Protein AF-A0A0M3IHF5-F1 (afdb_monomer)

Organism: Ascaris lumbricoides (NCBI:txid6252)

Foldseek 3Di:
DDDDDDPPPPPDPDPPPDAAEDAPVPDDLVCCCVVPVVVVGDHHYDPVQWPPFQCLVPQWDDDPVDIHGPLVVCCVQQQQDFFWKAFPVVRDIDTDGNNVVSVVCVVCVDDAQRKIKTKGQCSCVVSLPACNRTPDDPNRCPPPLNVDPCNSPPPRPVGGDDIDIGIHQRPPVRPPPVDDD

pLDDT: mean 78.57, std 16.8, range [27.7, 95.69]

Secondary structure (DSSP, 8-state):
-----------------PPPEE-TTTS-HHHHIIIIITTT---EE-GGGGTT-HHHHHSEEE-SS-EEE-HHHHHHHHTTSEEEEEETTTTEEEEEEHHHHHHHHHH-TT--TT--EEEESSHHHHH---TTT----HHHHTSTTTTSGGGGSTT-SS-----EEE--TTSTTS----S--

Solvent-accessible surface area (backbone atoms only — not comparable to full-atom values): 11230 Å² total; per-residue (Å²): 132,89,78,88,85,80,84,81,73,79,72,73,82,78,87,75,80,79,59,57,73,38,60,66,86,85,42,60,51,69,57,51,40,58,67,23,59,76,62,72,44,78,64,39,74,42,71,72,74,50,70,84,17,47,40,65,65,59,47,35,42,78,55,100,88,49,79,41,74,27,59,68,60,48,36,73,76,47,15,89,40,78,36,45,39,41,34,71,84,75,72,43,79,47,78,40,43,39,36,60,52,50,54,51,46,72,76,50,74,80,36,50,85,72,26,51,32,33,65,26,45,56,48,36,73,78,70,64,56,44,69,82,37,39,68,77,54,76,68,62,39,68,37,77,66,66,62,40,87,40,62,79,50,95,75,45,90,86,64,72,88,51,71,47,77,47,68,49,67,36,10,91,95,41,67,71,85,81,67,86,128

InterPro domains:
  IPR050910 JMJD6 family arginine demethylases/lysyl-hydroxylases [PTHR12480] (33-172)

Sequence (181 aa):
MHEKNGDDSNMEPTCSESFPRIDAQNTHWIRLFVEYMLKNKPCILSASITNTWPSRQKWAKRTNNSEEINLDLISNKYGNMKVPLMDEACGDYRTVLLSDYIEYLKIHKDVGSDAKYVKDWHFQKESGTSYDEYNLYSFLRFDWINNEKWSNGNNDPFGDYRFVYFGVKGSWPFRDDGADV

Structure (mmCIF, N/CA/C/O backbone):
data_AF-A0A0M3IHF5-F1
#
_entry.id   AF-A0A0M3IHF5-F1
#
loop_
_atom_site.group_PDB
_atom_site.id
_atom_site.type_symbol
_atom_site.label_atom_id
_atom_site.label_alt_id
_atom_site.label_comp_id
_atom_site.label_asym_id
_atom_site.label_entity_id
_atom_site.label_seq_id
_atom_site.pdbx_PDB_ins_code
_atom_site.Cartn_x
_atom_site.Cartn_y
_atom_site.Cartn_z
_atom_site.occupancy
_atom_site.B_iso_or_equiv
_atom_site.auth_seq_id
_atom_site.auth_comp_id
_atom_site.auth_asym_id
_atom_site.auth_atom_id
_atom_site.pdbx_PDB_model_num
ATOM 1 N N . MET A 1 1 ? -0.444 59.954 -20.417 1.00 34.38 1 MET A N 1
ATOM 2 C CA . MET A 1 1 ? -0.614 59.223 -21.694 1.00 34.38 1 MET A CA 1
ATOM 3 C C . MET A 1 1 ? 0.341 58.045 -21.634 1.00 34.38 1 MET A C 1
ATOM 5 O O . MET A 1 1 ? 1.489 58.299 -21.314 1.00 34.38 1 MET A O 1
ATOM 9 N N . HIS A 1 2 ? -0.200 56.825 -21.491 1.00 33.72 2 HIS A N 1
ATOM 10 C CA . HIS A 1 2 ? -0.036 55.710 -22.458 1.00 33.72 2 HIS A CA 1
ATOM 11 C C . HIS A 1 2 ? 1.436 55.257 -22.576 1.00 33.72 2 HIS A C 1
ATOM 13 O O . HIS A 1 2 ? 2.290 56.081 -22.848 1.00 33.72 2 HIS A O 1
ATOM 19 N N . GLU A 1 3 ? 1.834 53.998 -22.395 1.00 36.41 3 GLU A N 1
ATOM 20 C CA . GLU A 1 3 ? 1.140 52.710 -22.483 1.00 36.41 3 GLU A CA 1
ATOM 21 C C . GLU A 1 3 ? 2.112 51.602 -21.993 1.00 36.41 3 GLU A C 1
ATOM 23 O O . GLU A 1 3 ? 3.314 51.771 -22.158 1.00 36.41 3 GLU A O 1
ATOM 28 N N . LYS A 1 4 ? 1.569 50.523 -21.390 1.00 40.56 4 LYS A N 1
ATOM 29 C CA . LYS A 1 4 ? 1.803 49.075 -21.665 1.00 40.56 4 LYS A CA 1
ATOM 30 C C . LYS A 1 4 ? 3.243 48.575 -21.940 1.00 40.56 4 LYS A C 1
ATOM 32 O O . LYS A 1 4 ? 3.967 49.164 -22.718 1.00 40.56 4 LYS A O 1
ATOM 37 N N . ASN A 1 5 ? 3.725 47.415 -21.498 1.00 35.53 5 ASN A N 1
ATOM 38 C CA . ASN A 1 5 ? 3.142 46.129 -21.103 1.00 35.53 5 ASN A CA 1
ATOM 39 C C . ASN A 1 5 ? 4.297 45.267 -20.559 1.00 35.53 5 ASN A C 1
ATOM 41 O O . ASN A 1 5 ? 5.428 45.412 -21.020 1.00 35.53 5 ASN A O 1
ATOM 45 N N . GLY A 1 6 ? 3.990 44.299 -19.701 1.00 33.03 6 GLY A N 1
ATOM 46 C CA . GLY A 1 6 ? 4.911 43.214 -19.371 1.00 33.03 6 GLY A CA 1
ATOM 47 C C . GLY A 1 6 ? 4.421 42.422 -18.173 1.00 33.03 6 GLY A C 1
ATOM 48 O O . GLY A 1 6 ? 5.079 42.423 -17.142 1.00 33.03 6 GLY A O 1
ATOM 49 N N . ASP A 1 7 ? 3.229 41.834 -18.297 1.00 38.34 7 ASP A N 1
ATOM 50 C CA . ASP A 1 7 ? 2.758 40.782 -17.395 1.00 38.34 7 ASP A CA 1
ATOM 51 C C . ASP A 1 7 ? 3.729 39.599 -17.519 1.00 38.34 7 ASP A C 1
ATOM 53 O O . ASP A 1 7 ? 3.663 38.828 -18.479 1.00 38.34 7 ASP A O 1
ATOM 57 N N . ASP A 1 8 ? 4.643 39.465 -16.559 1.00 39.75 8 ASP A N 1
ATOM 58 C CA . ASP A 1 8 ? 5.317 38.199 -16.273 1.00 39.75 8 ASP A CA 1
ATOM 59 C C . ASP A 1 8 ? 4.286 37.278 -15.612 1.00 39.75 8 ASP A C 1
ATOM 61 O O . ASP A 1 8 ? 4.253 37.067 -14.397 1.00 39.75 8 ASP A O 1
ATOM 65 N N . SER A 1 9 ? 3.384 36.737 -16.431 1.00 44.00 9 SER A N 1
ATOM 66 C CA . SER A 1 9 ? 2.625 35.560 -16.051 1.00 44.00 9 SER A CA 1
ATOM 67 C C . SER A 1 9 ? 3.622 34.409 -15.938 1.00 44.00 9 SER A C 1
ATOM 69 O O . SER A 1 9 ? 3.984 33.791 -16.942 1.00 44.00 9 SER A O 1
ATOM 71 N N . ASN A 1 10 ? 4.073 34.140 -14.713 1.00 43.94 10 ASN A N 1
ATOM 72 C CA . ASN A 1 10 ? 4.639 32.857 -14.319 1.00 43.94 10 ASN A CA 1
ATOM 73 C C . ASN A 1 10 ? 3.619 31.771 -14.685 1.00 43.94 10 ASN A C 1
ATOM 75 O O . ASN A 1 10 ? 2.716 31.460 -13.911 1.00 43.94 10 ASN A O 1
ATOM 79 N N . MET A 1 11 ? 3.730 31.232 -15.899 1.00 41.97 11 MET A N 1
ATOM 80 C CA . MET A 1 11 ? 3.108 29.967 -16.243 1.00 41.97 11 MET A CA 1
ATOM 81 C C . MET A 1 11 ? 3.788 28.920 -15.374 1.00 41.97 11 MET A C 1
ATOM 83 O O . MET A 1 11 ? 4.950 28.577 -15.600 1.00 41.97 11 MET A O 1
ATOM 87 N N . GLU A 1 12 ? 3.071 28.438 -14.361 1.00 48.84 12 GLU A N 1
ATOM 88 C CA . GLU A 1 12 ? 3.453 27.199 -13.706 1.00 48.84 12 GLU A CA 1
ATOM 89 C C . GLU A 1 12 ? 3.634 26.123 -14.786 1.00 48.84 12 GLU A C 1
ATOM 91 O O . GLU A 1 12 ? 2.810 26.027 -15.706 1.00 48.84 12 GLU A O 1
ATOM 96 N N . PRO A 1 13 ? 4.725 25.341 -14.736 1.00 42.44 13 PRO A N 1
ATOM 97 C CA . PRO A 1 13 ? 4.935 24.279 -15.698 1.00 42.44 13 PRO A CA 1
ATOM 98 C C . PRO A 1 13 ? 3.773 23.294 -15.579 1.00 42.44 13 PRO A C 1
ATOM 100 O O . PRO A 1 13 ? 3.598 22.627 -14.561 1.00 42.44 13 PRO A O 1
ATOM 103 N N . THR A 1 14 ? 2.965 23.208 -16.633 1.00 45.84 14 THR A N 1
ATOM 104 C CA . THR A 1 14 ? 1.925 22.190 -16.735 1.00 45.84 14 THR A CA 1
ATOM 105 C C . THR A 1 14 ? 2.615 20.836 -16.863 1.00 45.84 14 THR A C 1
ATOM 107 O O . THR A 1 14 ? 3.180 20.484 -17.897 1.00 45.84 14 THR A O 1
ATOM 110 N N . CYS A 1 15 ? 2.626 20.080 -15.767 1.00 49.09 15 CYS A N 1
ATOM 111 C CA . CYS A 1 15 ? 3.102 18.706 -15.742 1.00 49.09 15 CYS A CA 1
ATOM 112 C C . CYS A 1 15 ? 2.088 17.836 -16.497 1.00 49.09 15 CYS A C 1
ATOM 114 O O . CYS A 1 15 ? 1.164 17.286 -15.907 1.00 49.09 15 CYS A O 1
ATOM 116 N N . SER A 1 16 ? 2.202 17.767 -17.824 1.00 57.62 16 SER A N 1
ATOM 117 C CA . SER A 1 16 ? 1.328 16.929 -18.655 1.00 57.62 16 SER A CA 1
ATOM 118 C C . SER A 1 16 ? 2.087 15.798 -19.352 1.00 57.62 16 SER A C 1
ATOM 120 O O . SER A 1 16 ? 1.756 15.420 -20.476 1.00 57.62 16 SER A O 1
ATOM 122 N N . GLU A 1 17 ? 3.103 15.228 -18.708 1.00 62.38 17 GLU A N 1
ATOM 123 C CA . GLU A 1 17 ? 3.623 13.931 -19.141 1.00 62.38 17 GLU A CA 1
ATOM 124 C C . GLU A 1 17 ? 2.848 12.820 -18.431 1.00 62.38 17 GLU A C 1
ATOM 126 O O . GLU A 1 17 ? 3.148 12.427 -17.306 1.00 62.38 17 GLU A O 1
ATOM 131 N N . SER A 1 18 ? 1.812 12.302 -19.095 1.00 81.44 18 SER A N 1
ATOM 132 C CA . SER A 1 18 ? 1.118 11.108 -18.617 1.00 81.44 18 SER A CA 1
ATOM 133 C C . SER A 1 18 ? 2.046 9.898 -18.737 1.00 81.44 18 SER A C 1
ATOM 135 O O . SER A 1 18 ? 2.486 9.551 -19.840 1.00 81.44 18 SER A O 1
ATOM 137 N N . PHE A 1 19 ? 2.323 9.218 -17.628 1.00 89.56 19 PHE A N 1
ATOM 138 C CA . PHE A 1 19 ? 3.110 7.989 -17.659 1.00 89.56 19 PHE A CA 1
ATOM 139 C C . PHE A 1 19 ? 2.376 6.868 -18.412 1.00 89.56 19 PHE A C 1
ATOM 141 O O . PHE A 1 19 ? 1.154 6.736 -18.300 1.00 89.56 19 PHE A O 1
ATOM 148 N N . PRO A 1 20 ? 3.099 6.008 -19.153 1.00 91.56 20 PRO A N 1
ATOM 149 C CA . PRO A 1 20 ? 2.484 4.890 -19.855 1.00 91.56 20 PRO A CA 1
ATOM 150 C C . PRO A 1 20 ? 1.826 3.925 -18.866 1.00 91.56 20 PRO A C 1
ATOM 152 O O . PRO A 1 20 ? 2.456 3.471 -17.906 1.00 91.56 20 PRO A O 1
ATOM 155 N N . ARG A 1 21 ? 0.562 3.582 -19.135 1.00 92.31 21 ARG A N 1
ATOM 156 C CA . ARG A 1 21 ? -0.172 2.562 -18.387 1.00 92.31 21 ARG A CA 1
ATOM 157 C C . ARG A 1 21 ? 0.063 1.185 -19.006 1.00 92.31 21 ARG A C 1
A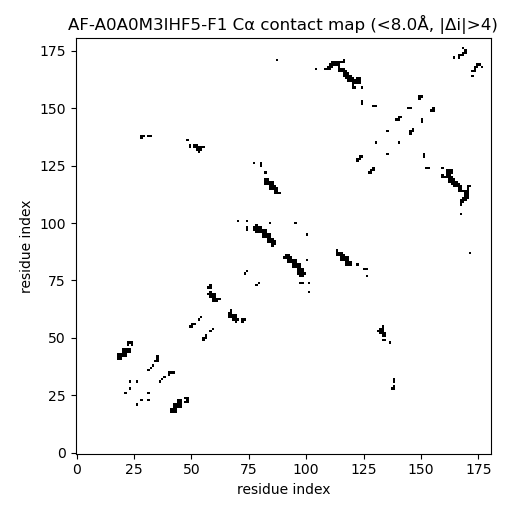TOM 159 O O . ARG A 1 21 ? -0.113 0.992 -20.206 1.00 92.31 21 ARG A O 1
ATOM 166 N N . ILE A 1 22 ? 0.473 0.229 -18.184 1.00 91.62 22 ILE A N 1
ATOM 167 C CA . ILE A 1 22 ? 0.914 -1.099 -18.605 1.00 91.62 22 ILE A CA 1
ATOM 168 C C . ILE A 1 22 ? -0.054 -2.146 -18.078 1.00 91.62 22 ILE A C 1
ATOM 170 O O . ILE A 1 22 ? -0.387 -2.164 -16.891 1.00 91.62 22 ILE A O 1
ATOM 174 N N . ASP A 1 23 ? -0.448 -3.077 -18.937 1.00 90.44 23 ASP A N 1
ATOM 175 C CA . ASP A 1 23 ? -1.056 -4.325 -18.499 1.00 90.44 23 ASP A CA 1
ATOM 176 C C . ASP A 1 23 ? 0.023 -5.391 -18.271 1.00 90.44 23 ASP A C 1
ATOM 178 O O . ASP A 1 23 ? 0.493 -6.059 -19.197 1.00 90.44 23 ASP A O 1
ATOM 182 N N . ALA A 1 24 ? 0.451 -5.524 -17.018 1.00 87.19 24 ALA A N 1
ATOM 183 C CA . ALA A 1 24 ? 1.483 -6.478 -16.633 1.00 87.19 24 ALA A CA 1
ATOM 184 C C . ALA A 1 24 ? 1.026 -7.943 -16.722 1.00 87.19 24 ALA A C 1
ATOM 186 O O . ALA A 1 24 ? 1.876 -8.828 -16.792 1.00 87.19 24 ALA A O 1
ATOM 187 N N . GLN A 1 25 ? -0.285 -8.213 -16.741 1.00 86.00 25 GLN A N 1
ATOM 188 C CA . GLN A 1 25 ? -0.791 -9.582 -16.871 1.00 86.00 25 GLN A CA 1
ATOM 189 C C . GLN A 1 25 ? -0.539 -10.138 -18.271 1.00 86.00 25 GLN A C 1
ATOM 191 O O . GLN A 1 25 ? -0.143 -11.289 -18.427 1.00 86.00 25 GLN A O 1
ATOM 196 N N . ASN A 1 26 ? -0.702 -9.280 -19.278 1.00 88.38 26 ASN A N 1
ATOM 197 C CA . ASN A 1 26 ? -0.560 -9.634 -20.688 1.00 88.38 26 ASN A CA 1
ATOM 198 C C . ASN A 1 26 ? 0.810 -9.267 -21.280 1.00 88.38 26 ASN A C 1
ATOM 200 O O . ASN A 1 26 ? 1.077 -9.537 -22.451 1.00 88.38 26 ASN A O 1
ATOM 204 N N . THR A 1 27 ? 1.705 -8.675 -20.484 1.00 89.62 27 THR A N 1
ATOM 205 C CA . THR A 1 27 ? 3.059 -8.316 -20.919 1.00 89.62 27 THR A CA 1
ATOM 206 C C . THR A 1 27 ? 4.091 -9.236 -20.284 1.00 89.62 27 THR A C 1
ATOM 208 O O . THR A 1 27 ? 4.177 -9.358 -19.065 1.00 89.62 27 THR A O 1
ATOM 211 N N . HIS A 1 28 ? 4.934 -9.855 -21.111 1.00 91.12 28 HIS A N 1
ATOM 212 C CA . HIS A 1 28 ? 6.011 -10.709 -20.619 1.00 91.12 28 HIS A CA 1
ATOM 213 C C . HIS A 1 28 ? 7.000 -9.922 -19.738 1.00 91.12 28 HIS A C 1
ATOM 215 O O . HIS A 1 28 ? 7.441 -8.832 -20.107 1.00 91.12 28 HIS A O 1
ATOM 221 N N . TRP A 1 29 ? 7.407 -10.501 -18.605 1.00 88.81 29 TRP A N 1
ATOM 222 C CA . TRP A 1 29 ? 8.212 -9.821 -17.581 1.00 88.81 29 TRP A CA 1
ATOM 223 C C . TRP A 1 29 ? 9.549 -9.268 -18.105 1.00 88.81 29 TRP A C 1
ATOM 225 O O . TRP A 1 29 ? 9.935 -8.166 -17.732 1.00 88.81 29 TRP A O 1
ATOM 235 N N . ILE A 1 30 ? 10.221 -9.977 -19.024 1.00 91.25 30 ILE A N 1
ATOM 236 C CA . ILE A 1 30 ? 11.476 -9.507 -19.650 1.00 91.25 30 ILE A CA 1
ATOM 237 C C . ILE A 1 30 ? 11.257 -8.182 -20.384 1.00 91.25 30 ILE A C 1
ATOM 239 O O . ILE A 1 30 ? 12.099 -7.292 -20.318 1.00 91.25 30 ILE A O 1
ATOM 243 N N . ARG A 1 31 ? 10.112 -8.021 -21.059 1.00 91.94 31 ARG A N 1
ATOM 244 C CA . ARG A 1 31 ? 9.796 -6.777 -21.764 1.00 91.94 31 ARG A CA 1
ATOM 245 C C . ARG A 1 31 ? 9.601 -5.633 -20.776 1.00 91.94 31 ARG A C 1
ATOM 247 O O . ARG A 1 31 ? 10.096 -4.545 -21.027 1.00 91.94 31 ARG A O 1
ATOM 254 N N . LEU A 1 32 ? 8.939 -5.889 -19.646 1.00 91.56 32 LEU A N 1
ATOM 255 C CA . LEU A 1 32 ? 8.784 -4.900 -18.574 1.00 91.56 32 LEU A CA 1
ATOM 256 C C . LEU A 1 32 ? 10.139 -4.487 -17.992 1.00 91.56 32 LEU A C 1
ATOM 258 O O . LEU A 1 32 ? 10.413 -3.301 -17.827 1.00 91.56 32 LEU A O 1
ATOM 262 N N . PHE A 1 33 ? 11.011 -5.461 -17.747 1.00 89.75 33 PHE A N 1
ATOM 263 C CA . PHE A 1 33 ? 12.353 -5.223 -17.235 1.00 89.75 33 PHE A CA 1
ATOM 264 C C . PHE A 1 33 ? 13.203 -4.382 -18.194 1.00 89.75 33 PHE A C 1
ATOM 266 O O . PHE A 1 33 ? 13.755 -3.361 -17.791 1.00 89.75 33 PHE A O 1
ATOM 273 N N . VAL A 1 34 ? 13.264 -4.757 -19.473 1.00 92.50 34 VAL A N 1
ATOM 274 C CA . VAL A 1 34 ? 14.088 -4.059 -20.470 1.00 92.50 34 VAL A CA 1
ATOM 275 C C . VAL A 1 34 ? 13.536 -2.674 -20.806 1.00 92.50 34 VAL A C 1
ATOM 277 O O . VAL A 1 34 ? 14.305 -1.724 -20.921 1.00 92.50 34 VAL A O 1
ATOM 280 N N . GLU A 1 35 ? 12.221 -2.536 -20.973 1.00 92.12 35 GLU A N 1
ATOM 281 C CA . GLU A 1 35 ? 11.620 -1.276 -21.425 1.00 92.12 35 GLU A CA 1
ATOM 282 C C . GLU A 1 35 ? 11.452 -0.240 -20.316 1.00 92.12 35 GLU A C 1
ATOM 284 O O . GLU A 1 35 ? 11.473 0.956 -20.609 1.00 92.12 35 GLU A O 1
ATOM 289 N N . TYR A 1 36 ? 11.298 -0.677 -19.065 1.00 92.19 36 TYR A N 1
ATOM 290 C CA . TYR A 1 36 ? 11.011 0.226 -17.952 1.00 92.19 36 TYR A CA 1
ATOM 291 C C . TYR A 1 36 ? 12.107 0.222 -16.897 1.00 92.19 36 TYR A C 1
ATOM 293 O O . TYR A 1 36 ? 12.655 1.279 -16.601 1.00 92.19 36 TYR A O 1
ATOM 301 N N . MET A 1 37 ? 12.493 -0.942 -16.373 1.00 89.94 37 MET A N 1
ATOM 302 C CA . MET A 1 37 ? 13.446 -0.991 -15.257 1.00 89.94 37 MET A CA 1
ATOM 303 C C . MET A 1 37 ? 14.873 -0.628 -15.678 1.00 89.94 37 MET A C 1
ATOM 305 O O . MET A 1 37 ? 15.473 0.258 -15.078 1.00 89.94 37 MET A O 1
ATOM 309 N N . LEU A 1 38 ? 15.404 -1.237 -16.746 1.00 91.50 38 LEU A N 1
ATOM 310 C CA . LEU A 1 38 ? 16.757 -0.932 -17.237 1.00 91.50 38 LEU A CA 1
ATOM 311 C C . LEU A 1 38 ? 16.898 0.506 -17.743 1.00 91.50 38 LEU A C 1
ATOM 313 O O . LEU A 1 38 ? 17.976 1.088 -17.663 1.00 91.50 38 LEU A O 1
ATOM 317 N N . LYS A 1 39 ? 15.811 1.071 -18.275 1.00 94.50 39 LYS A N 1
ATOM 318 C CA . LYS A 1 39 ? 15.773 2.447 -18.790 1.00 94.50 39 LYS A CA 1
ATOM 319 C C . LYS A 1 39 ? 15.412 3.473 -17.713 1.00 94.50 39 LYS A C 1
ATOM 321 O O . LYS A 1 39 ? 15.333 4.653 -18.033 1.00 94.50 39 LYS A O 1
ATOM 326 N N . ASN A 1 40 ? 15.164 3.032 -16.476 1.00 93.06 40 ASN A N 1
ATOM 327 C CA . ASN A 1 40 ? 14.663 3.854 -15.374 1.00 93.06 40 ASN A CA 1
ATOM 328 C C . ASN A 1 40 ? 13.448 4.718 -15.776 1.00 93.06 40 ASN A C 1
ATOM 330 O O . ASN A 1 40 ? 13.374 5.909 -15.476 1.00 93.06 40 ASN A O 1
ATOM 334 N N . LYS A 1 41 ? 12.515 4.121 -16.531 1.00 92.94 41 LYS A N 1
ATOM 335 C CA . LYS A 1 41 ? 11.343 4.806 -17.076 1.00 92.94 41 LYS A CA 1
ATOM 336 C C . LYS A 1 41 ? 10.129 4.591 -16.161 1.00 92.94 41 LYS A C 1
ATOM 338 O O . LYS A 1 41 ? 9.706 3.442 -15.999 1.00 92.94 41 LYS A O 1
ATOM 343 N N . PRO A 1 42 ? 9.519 5.662 -15.622 1.00 92.94 42 PRO A N 1
ATOM 344 C CA . PRO A 1 42 ? 8.305 5.553 -14.821 1.00 92.94 42 PRO A CA 1
ATOM 345 C C . PRO A 1 42 ? 7.123 5.035 -15.651 1.00 92.94 42 PRO A C 1
ATOM 347 O O . PRO A 1 42 ? 7.000 5.295 -16.852 1.00 92.94 42 PRO A O 1
ATOM 350 N N . CYS A 1 43 ? 6.248 4.274 -15.000 1.00 92.12 43 CYS A N 1
ATOM 351 C CA . CYS A 1 43 ? 5.045 3.711 -15.600 1.00 92.12 43 CYS A CA 1
ATOM 352 C C . CYS A 1 43 ? 3.954 3.483 -14.552 1.00 92.12 43 CYS A C 1
ATOM 354 O O . CYS A 1 43 ? 4.233 3.390 -13.358 1.00 92.12 43 CYS A O 1
ATOM 356 N N . ILE A 1 44 ? 2.711 3.361 -15.016 1.00 92.62 44 ILE A N 1
ATOM 357 C CA . ILE A 1 44 ? 1.556 3.031 -14.180 1.00 92.62 44 ILE A CA 1
ATOM 358 C C . ILE A 1 44 ? 1.160 1.587 -14.472 1.00 92.62 44 ILE A C 1
ATOM 360 O O . ILE A 1 44 ? 0.827 1.239 -15.603 1.00 92.62 44 ILE A O 1
ATOM 364 N N . LEU A 1 45 ? 1.163 0.727 -13.459 1.00 91.69 45 LEU A N 1
ATOM 365 C CA . LEU A 1 45 ? 0.637 -0.628 -13.606 1.00 91.69 45 LEU A CA 1
ATOM 366 C C . LEU A 1 45 ? -0.889 -0.595 -13.528 1.00 91.69 45 LEU A C 1
ATOM 368 O O . LEU A 1 45 ? -1.475 0.055 -12.664 1.00 91.69 45 LEU A O 1
ATOM 372 N N . SER A 1 46 ? -1.544 -1.304 -14.440 1.00 91.44 46 SER A N 1
ATOM 373 C CA . SER A 1 46 ? -3.000 -1.414 -14.441 1.00 91.44 46 SER A CA 1
ATOM 374 C C . SER A 1 46 ? -3.497 -2.107 -13.173 1.00 91.44 46 SER A C 1
ATOM 376 O O . SER A 1 46 ? -2.879 -3.055 -12.688 1.00 91.44 46 SER A O 1
ATOM 378 N N . ALA A 1 47 ? -4.670 -1.690 -12.686 1.00 88.56 47 ALA A N 1
ATOM 379 C CA . ALA A 1 47 ? -5.300 -2.244 -11.483 1.00 88.56 47 ALA A CA 1
ATOM 380 C C . ALA A 1 47 ? -5.563 -3.761 -11.560 1.00 88.56 47 ALA A C 1
ATOM 382 O O . ALA A 1 47 ? -5.754 -4.408 -10.534 1.00 88.56 47 ALA A O 1
ATOM 383 N N . SER A 1 48 ? -5.524 -4.348 -12.763 1.00 88.19 48 SER A N 1
ATOM 384 C CA . SER A 1 48 ? -5.611 -5.794 -12.963 1.00 88.19 48 SER A CA 1
ATOM 385 C C . SER A 1 48 ? -4.604 -6.556 -12.096 1.00 88.19 48 SER A C 1
ATOM 387 O O . SER A 1 48 ? -4.959 -7.572 -11.498 1.00 88.19 48 SER A O 1
ATOM 389 N N . ILE A 1 49 ? -3.377 -6.047 -11.945 1.00 88.75 49 ILE A N 1
ATOM 390 C CA . ILE A 1 49 ? -2.285 -6.727 -11.231 1.00 88.75 49 ILE A CA 1
ATOM 391 C C . ILE A 1 49 ? -2.583 -6.992 -9.745 1.00 88.75 49 ILE A C 1
ATOM 393 O O . ILE A 1 49 ? -2.035 -7.932 -9.175 1.00 88.75 49 ILE A O 1
ATOM 397 N N . THR A 1 50 ? -3.479 -6.214 -9.132 1.00 90.56 50 THR A N 1
ATOM 398 C CA . THR A 1 50 ? -3.853 -6.342 -7.715 1.00 90.56 50 THR A CA 1
ATOM 399 C C . THR A 1 50 ? -5.214 -7.014 -7.508 1.00 90.56 50 THR A C 1
ATOM 401 O O . THR A 1 50 ? -5.645 -7.184 -6.370 1.00 90.56 50 THR A O 1
ATOM 404 N N . ASN A 1 51 ? -5.903 -7.452 -8.574 1.00 88.19 51 ASN A N 1
ATOM 405 C CA . ASN A 1 51 ? -7.253 -8.038 -8.495 1.00 88.19 51 ASN A CA 1
ATOM 406 C C . ASN A 1 51 ? -7.360 -9.244 -7.548 1.00 88.19 51 ASN A C 1
ATOM 408 O O . ASN A 1 51 ? -8.410 -9.476 -6.945 1.00 88.19 51 ASN A O 1
ATOM 412 N N . THR A 1 52 ? -6.283 -10.014 -7.429 1.00 87.94 52 THR A N 1
ATOM 413 C CA . THR A 1 52 ? -6.219 -11.234 -6.617 1.00 87.94 52 THR A CA 1
ATOM 414 C C . THR A 1 52 ? -5.713 -10.989 -5.198 1.00 87.94 52 THR A C 1
ATOM 416 O O . THR A 1 52 ? -5.586 -11.942 -4.434 1.00 87.94 52 THR A O 1
ATOM 419 N N . TRP A 1 53 ? -5.396 -9.745 -4.826 1.00 91.69 53 TRP A N 1
ATOM 420 C CA . TRP A 1 53 ? -4.861 -9.430 -3.505 1.00 91.69 53 TRP A CA 1
ATOM 421 C C . TRP A 1 53 ? -5.961 -9.504 -2.443 1.00 91.69 53 TRP A C 1
ATOM 423 O O . TRP A 1 53 ? -6.971 -8.803 -2.571 1.00 91.69 53 TRP A O 1
ATOM 433 N N . PRO A 1 54 ? -5.776 -10.289 -1.365 1.00 90.44 54 PRO A N 1
ATOM 434 C CA . PRO A 1 54 ? -6.754 -10.341 -0.283 1.00 90.44 54 PRO A CA 1
ATOM 435 C C . PRO A 1 54 ? -6.982 -8.985 0.390 1.00 90.44 54 PRO A C 1
ATOM 437 O O . PRO A 1 54 ? -8.124 -8.666 0.711 1.00 90.44 54 PRO A O 1
ATOM 440 N N . SER A 1 55 ? -5.947 -8.149 0.509 1.00 89.19 55 SER A N 1
ATOM 441 C CA . SER A 1 55 ? -6.065 -6.761 0.977 1.00 89.19 55 SER A CA 1
ATOM 442 C C . SER A 1 55 ? -7.042 -5.958 0.121 1.00 89.19 55 SER A C 1
ATOM 444 O O . SER A 1 55 ? -7.967 -5.362 0.661 1.00 89.19 55 SER A O 1
ATOM 446 N N . ARG A 1 56 ? -6.939 -6.023 -1.211 1.00 88.25 56 ARG A N 1
ATOM 447 C CA . ARG A 1 56 ? -7.871 -5.329 -2.116 1.00 88.25 56 ARG A CA 1
ATOM 448 C C . ARG A 1 56 ? -9.318 -5.800 -1.957 1.00 88.25 56 ARG A C 1
ATOM 450 O O . ARG A 1 56 ? -10.236 -5.013 -2.124 1.00 88.25 56 ARG A O 1
ATOM 457 N N . GLN A 1 57 ? -9.529 -7.069 -1.622 1.00 87.69 57 GLN A N 1
ATOM 458 C CA . GLN A 1 57 ? -10.872 -7.634 -1.459 1.00 87.69 57 GLN A CA 1
ATOM 459 C C . GLN A 1 57 ? -11.464 -7.407 -0.061 1.00 87.69 57 GLN A C 1
ATOM 461 O O . GLN A 1 57 ? -12.681 -7.347 0.082 1.00 87.69 57 GLN A O 1
ATOM 466 N N . LYS A 1 58 ? -10.623 -7.333 0.978 1.00 89.75 58 LYS A N 1
ATOM 467 C CA . LYS A 1 58 ? -11.053 -7.287 2.387 1.00 89.75 58 LYS A CA 1
ATOM 468 C C . LYS A 1 58 ? -10.970 -5.890 2.991 1.00 89.75 58 LYS A C 1
ATOM 470 O O . LYS A 1 58 ? -11.827 -5.521 3.796 1.00 89.75 58 LYS A O 1
ATOM 475 N N . TRP A 1 59 ? -9.921 -5.140 2.656 1.00 90.81 59 TRP A N 1
ATOM 476 C CA . TRP A 1 59 ? -9.661 -3.810 3.210 1.00 90.81 59 TRP A CA 1
ATOM 477 C C . TRP A 1 59 ? -10.508 -2.735 2.530 1.00 90.81 59 TRP A C 1
ATOM 479 O O . TRP A 1 59 ? -10.604 -1.639 3.066 1.00 90.81 59 TRP A O 1
ATOM 489 N N . ALA A 1 60 ? -11.164 -3.048 1.410 1.00 88.06 60 ALA A N 1
ATOM 490 C CA . ALA A 1 60 ? -12.174 -2.212 0.776 1.00 88.06 60 ALA A CA 1
ATOM 491 C C . ALA A 1 60 ? -13.565 -2.862 0.894 1.00 88.06 60 ALA A C 1
ATOM 493 O O . ALA A 1 60 ? -13.731 -4.065 0.693 1.00 88.06 60 ALA A O 1
ATOM 494 N N . LYS A 1 61 ? -14.579 -2.066 1.236 1.00 84.06 61 LYS A N 1
ATOM 495 C CA . LYS A 1 61 ? -16.003 -2.395 1.146 1.00 84.06 61 LYS A CA 1
ATOM 496 C C . LYS A 1 61 ? -16.513 -1.847 -0.183 1.00 84.06 61 LYS A C 1
ATOM 498 O O . LYS A 1 61 ? -16.542 -0.636 -0.390 1.00 84.06 61 LYS A O 1
ATOM 503 N N . ARG A 1 62 ? -16.955 -2.737 -1.068 1.00 79.50 62 ARG A N 1
ATOM 504 C CA . ARG A 1 62 ? -17.622 -2.341 -2.309 1.00 79.50 62 ARG A CA 1
ATOM 505 C C . ARG A 1 62 ? -19.121 -2.216 -2.056 1.00 79.50 62 ARG A C 1
ATOM 507 O O . ARG A 1 62 ? -19.776 -3.212 -1.755 1.00 79.50 62 ARG A O 1
ATOM 514 N N . THR A 1 63 ? -19.653 -1.005 -2.159 1.00 72.88 63 THR A N 1
ATOM 515 C CA . THR A 1 63 ? -21.098 -0.753 -2.206 1.00 72.88 63 THR A CA 1
ATOM 516 C C . THR A 1 63 ? -21.534 -0.569 -3.661 1.00 72.88 63 THR A C 1
ATOM 518 O O . THR A 1 63 ? -20.701 -0.504 -4.565 1.00 72.88 63 THR A O 1
ATOM 521 N N . ASN A 1 64 ? -22.843 -0.502 -3.917 1.00 66.25 64 ASN A N 1
ATOM 522 C CA . ASN A 1 64 ? -23.364 -0.352 -5.281 1.00 66.25 64 ASN A CA 1
ATOM 523 C C . ASN A 1 64 ? -22.873 0.934 -5.978 1.00 66.25 64 ASN A C 1
ATOM 525 O O . ASN A 1 64 ? -22.823 0.956 -7.204 1.00 66.25 64 ASN A O 1
ATOM 529 N N . ASN A 1 65 ? -22.485 1.966 -5.211 1.00 71.06 65 ASN A N 1
ATOM 530 C CA . ASN A 1 65 ? -22.154 3.297 -5.730 1.00 71.06 65 ASN A CA 1
ATOM 531 C C . ASN A 1 65 ? -20.774 3.828 -5.283 1.00 71.06 65 ASN A C 1
ATOM 533 O O . ASN A 1 65 ? -20.376 4.894 -5.742 1.00 71.06 65 ASN A O 1
ATOM 537 N N . SER A 1 66 ? -20.053 3.138 -4.391 1.00 75.88 66 SER A N 1
ATOM 538 C CA . SER A 1 66 ? -18.743 3.580 -3.886 1.00 75.88 66 SER A CA 1
ATOM 539 C C . SER A 1 66 ? -17.851 2.406 -3.474 1.00 75.88 66 SER A C 1
ATOM 541 O O . SER A 1 66 ? -18.327 1.323 -3.123 1.00 75.88 66 SER A O 1
ATOM 543 N N . GLU A 1 67 ? -16.538 2.626 -3.501 1.00 80.81 67 GLU A N 1
ATOM 544 C CA . GLU A 1 67 ? -15.547 1.765 -2.858 1.00 80.81 67 GLU A CA 1
ATOM 545 C C . GLU A 1 67 ? -14.972 2.534 -1.664 1.00 80.81 67 GLU A C 1
ATOM 547 O O . GLU A 1 67 ? -14.383 3.598 -1.828 1.00 80.81 67 GLU A O 1
ATOM 552 N N . GLU A 1 68 ? -15.198 2.027 -0.453 1.00 83.69 68 GLU A N 1
ATOM 553 C CA . GLU A 1 68 ? -14.784 2.682 0.791 1.00 83.69 68 GLU A CA 1
ATOM 554 C C . GLU A 1 68 ? -13.865 1.774 1.597 1.00 83.69 68 GLU A C 1
ATOM 556 O O . GLU A 1 68 ? -13.987 0.553 1.563 1.00 83.69 68 GLU A O 1
ATOM 561 N N . ILE A 1 69 ? -12.958 2.347 2.382 1.00 87.12 69 ILE A N 1
ATOM 562 C CA . ILE A 1 69 ? -12.069 1.555 3.232 1.00 87.12 69 ILE A CA 1
ATOM 563 C C . ILE A 1 69 ? -12.881 0.836 4.324 1.00 87.12 69 ILE A C 1
ATOM 565 O O . ILE A 1 69 ? -13.727 1.416 5.008 1.00 87.12 69 ILE A O 1
ATOM 569 N N . ASN A 1 70 ? -12.589 -0.445 4.544 1.00 91.44 70 ASN A N 1
ATOM 570 C CA . ASN A 1 70 ? -13.165 -1.268 5.597 1.00 91.44 70 ASN A CA 1
ATOM 571 C C . ASN A 1 70 ? -12.533 -0.959 6.964 1.00 91.44 70 ASN A C 1
ATOM 573 O O . ASN A 1 70 ? -11.803 -1.771 7.534 1.00 91.44 70 ASN A O 1
ATOM 577 N N . LEU A 1 71 ? -12.831 0.229 7.493 1.00 90.88 71 LEU A N 1
ATOM 578 C CA . LEU A 1 71 ? -12.275 0.724 8.755 1.00 90.88 71 LEU A CA 1
ATOM 579 C C . LEU A 1 71 ? -12.528 -0.218 9.941 1.00 90.88 71 LEU A C 1
ATOM 581 O O . LEU A 1 71 ? -11.674 -0.339 10.814 1.00 90.88 71 LEU A O 1
ATOM 585 N N . ASP A 1 72 ? -13.668 -0.911 9.972 1.00 91.62 72 ASP A N 1
ATOM 586 C CA . ASP A 1 72 ? -14.000 -1.825 11.072 1.00 91.62 72 ASP A CA 1
ATOM 587 C C . ASP A 1 72 ? -13.115 -3.076 11.052 1.00 91.62 72 ASP A C 1
ATOM 589 O O . ASP A 1 72 ? -12.615 -3.492 12.093 1.00 91.62 72 ASP A O 1
ATOM 593 N N . LEU A 1 73 ? -12.857 -3.653 9.871 1.00 92.19 73 LEU A N 1
ATOM 594 C CA . LEU A 1 73 ? -11.943 -4.790 9.734 1.00 92.19 73 LEU A CA 1
ATOM 595 C C . LEU A 1 73 ? -10.517 -4.406 10.124 1.00 92.19 73 LEU A C 1
ATOM 597 O O . LEU A 1 73 ? -9.861 -5.155 10.847 1.00 92.19 73 LEU A O 1
ATOM 601 N N . ILE A 1 74 ? -10.047 -3.247 9.657 1.00 91.81 74 ILE A N 1
ATOM 602 C CA . ILE A 1 74 ? -8.689 -2.774 9.942 1.00 91.81 74 ILE A CA 1
ATOM 603 C C . ILE A 1 74 ? -8.540 -2.490 11.438 1.00 91.81 74 ILE A C 1
ATOM 605 O O . ILE A 1 74 ? -7.573 -2.949 12.038 1.00 91.81 74 ILE A O 1
ATOM 609 N N . SER A 1 75 ? -9.517 -1.828 12.063 1.00 93.25 75 SER A N 1
ATOM 610 C CA . SER A 1 75 ? -9.496 -1.570 13.507 1.00 93.25 75 SER A CA 1
ATOM 611 C C . SER A 1 75 ? -9.510 -2.870 14.314 1.00 93.25 75 SER A C 1
ATOM 613 O O . SER A 1 75 ? -8.681 -3.060 15.198 1.00 93.25 75 SER A O 1
ATOM 615 N N . ASN A 1 76 ? -10.367 -3.829 13.950 1.00 93.56 76 ASN A N 1
ATOM 616 C CA . ASN A 1 76 ? -10.451 -5.111 14.653 1.00 93.56 76 ASN A CA 1
ATOM 617 C C . ASN A 1 76 ? -9.164 -5.942 14.543 1.00 93.56 76 ASN A C 1
ATOM 619 O O . ASN A 1 76 ? -8.797 -6.627 15.495 1.00 93.56 76 ASN A O 1
ATOM 623 N N . LYS A 1 77 ? -8.493 -5.922 13.385 1.00 92.00 77 LYS A N 1
ATOM 624 C CA . LYS A 1 77 ? -7.310 -6.758 13.133 1.00 92.00 77 LYS A CA 1
ATOM 625 C C . LYS A 1 77 ? -6.003 -6.091 13.567 1.00 92.00 77 LYS A C 1
ATOM 627 O O . LYS A 1 77 ? -5.110 -6.773 14.059 1.00 92.00 77 LYS A O 1
ATOM 632 N N . TYR A 1 78 ? -5.894 -4.781 13.374 1.00 92.94 78 TYR A N 1
ATOM 633 C CA . TYR A 1 78 ? -4.643 -4.030 13.478 1.00 92.94 78 TYR A CA 1
ATOM 634 C C . TYR A 1 78 ? -4.720 -2.850 14.461 1.00 92.94 78 TYR A C 1
ATOM 636 O O . TYR A 1 78 ? -3.723 -2.170 14.671 1.00 92.94 78 TYR A O 1
ATOM 644 N N . GLY A 1 79 ? -5.870 -2.593 15.093 1.00 92.31 79 GLY A N 1
ATOM 645 C CA . GLY A 1 79 ? -6.102 -1.398 15.918 1.00 92.31 79 GLY A CA 1
ATOM 646 C C . GLY A 1 79 ? -5.135 -1.224 17.091 1.00 92.31 79 GLY A C 1
ATOM 647 O O . GLY A 1 79 ? -4.785 -0.097 17.424 1.00 92.31 79 GLY A O 1
ATOM 648 N N . ASN A 1 80 ? -4.637 -2.327 17.660 1.00 94.06 80 ASN A N 1
ATOM 649 C CA . ASN A 1 80 ? -3.684 -2.310 18.777 1.00 94.06 80 ASN A CA 1
ATOM 650 C C . ASN A 1 80 ? -2.246 -1.943 18.365 1.00 94.06 80 ASN A C 1
ATOM 652 O O . ASN A 1 80 ? -1.375 -1.826 19.228 1.00 94.06 80 ASN A O 1
ATOM 656 N N . MET A 1 81 ? -1.971 -1.811 17.066 1.00 94.12 81 MET A N 1
ATOM 657 C CA . MET A 1 81 ? -0.645 -1.448 16.575 1.00 94.12 81 MET A CA 1
ATOM 658 C C . MET A 1 81 ? -0.344 0.017 16.857 1.00 94.12 81 MET A C 1
ATOM 660 O O . MET A 1 81 ? -1.208 0.885 16.720 1.00 94.12 81 MET A O 1
ATOM 664 N N . LYS A 1 82 ? 0.910 0.284 17.220 1.00 94.62 82 LYS A N 1
ATOM 665 C CA . LYS A 1 82 ? 1.429 1.635 17.412 1.00 94.62 82 LYS A CA 1
ATOM 666 C C . LYS A 1 82 ? 1.991 2.134 16.092 1.00 94.62 82 LYS A C 1
ATOM 668 O O . LYS A 1 82 ? 3.061 1.705 15.686 1.00 94.62 82 LYS A O 1
ATOM 673 N N . VAL A 1 83 ? 1.278 3.050 15.453 1.00 93.62 83 VAL A N 1
ATOM 674 C CA . VAL A 1 83 ? 1.605 3.530 14.112 1.00 93.62 83 VAL A CA 1
ATOM 675 C C . VAL A 1 83 ? 2.131 4.970 14.139 1.00 93.62 83 VAL A C 1
ATOM 677 O O . VAL A 1 83 ? 1.704 5.776 14.976 1.00 93.62 83 VAL A O 1
ATOM 680 N N . PRO A 1 84 ? 3.056 5.320 13.233 1.00 93.12 84 PRO A N 1
ATOM 681 C CA . PRO A 1 84 ? 3.504 6.690 13.025 1.00 93.12 84 PRO A CA 1
ATOM 682 C C . PRO A 1 84 ? 2.413 7.539 12.369 1.00 93.12 84 PRO A C 1
ATOM 684 O O . PRO A 1 84 ? 1.987 7.255 11.251 1.00 93.12 84 PRO A O 1
ATOM 687 N N . LEU A 1 85 ? 1.998 8.609 13.040 1.00 92.06 85 LEU A N 1
ATOM 688 C CA . LEU A 1 85 ? 1.070 9.609 12.529 1.00 92.06 85 LEU A CA 1
ATOM 689 C C . LEU A 1 85 ? 1.836 10.885 12.180 1.00 92.06 85 LEU A C 1
ATOM 691 O O . LEU A 1 85 ? 2.465 11.499 13.045 1.00 92.06 85 LEU A O 1
ATOM 695 N N . MET A 1 86 ? 1.743 11.270 10.914 1.00 89.38 86 MET A N 1
ATOM 696 C CA . MET A 1 86 ? 2.348 12.468 10.350 1.00 89.38 86 MET A CA 1
ATOM 697 C C . MET A 1 86 ? 1.321 13.601 10.340 1.00 89.38 86 MET A C 1
ATOM 699 O O . MET A 1 86 ? 0.220 13.435 9.803 1.00 89.38 86 MET A O 1
ATOM 703 N N . ASP A 1 87 ? 1.682 14.744 10.923 1.00 84.94 87 ASP A N 1
ATOM 704 C CA . ASP A 1 87 ? 0.940 15.999 10.800 1.00 84.94 87 ASP A CA 1
ATOM 705 C C . ASP A 1 87 ? 1.761 16.999 9.981 1.00 84.94 87 ASP A C 1
ATOM 707 O O . ASP A 1 87 ? 2.738 17.576 10.459 1.00 84.94 87 ASP A O 1
ATOM 711 N N . GLU A 1 88 ? 1.374 17.192 8.723 1.00 70.62 88 GLU A N 1
ATOM 712 C CA . GLU A 1 88 ? 2.088 18.076 7.798 1.00 70.62 88 GLU A CA 1
ATOM 713 C C . GLU A 1 88 ? 1.999 19.546 8.179 1.00 70.62 88 GLU A C 1
ATOM 715 O O . GLU A 1 88 ? 2.967 20.276 7.978 1.00 70.62 88 GLU A O 1
ATOM 720 N N . ALA A 1 89 ? 0.865 19.981 8.734 1.00 71.12 89 ALA A N 1
ATOM 721 C CA . ALA A 1 89 ? 0.648 21.385 9.062 1.00 71.12 89 ALA A CA 1
ATOM 722 C C . ALA A 1 89 ? 1.652 21.869 10.116 1.00 71.12 89 ALA A C 1
ATOM 724 O O . ALA A 1 89 ? 2.049 23.034 10.124 1.00 71.12 89 ALA A O 1
ATOM 725 N N . CYS A 1 90 ? 2.087 20.963 10.994 1.00 69.88 90 CYS A N 1
ATOM 726 C CA . CYS A 1 90 ? 3.038 21.254 12.062 1.00 69.88 90 CYS A CA 1
ATOM 727 C C . CYS A 1 90 ? 4.418 20.611 11.856 1.00 69.88 90 CYS A C 1
ATOM 729 O O . CYS A 1 90 ? 5.321 20.875 12.647 1.00 69.88 90 CYS A O 1
ATOM 731 N N . GLY A 1 91 ? 4.592 19.774 10.825 1.00 71.06 91 GLY A N 1
ATOM 732 C CA . GLY A 1 91 ? 5.795 18.956 10.644 1.00 71.06 91 GLY A CA 1
ATOM 733 C C . GLY A 1 91 ? 6.046 17.993 11.809 1.00 71.06 91 GLY A C 1
ATOM 734 O O . GLY A 1 91 ? 7.196 17.647 12.076 1.00 71.06 91 GLY A O 1
ATOM 735 N N . ASP A 1 92 ? 4.988 17.610 12.529 1.00 79.75 92 ASP A N 1
ATOM 736 C CA . ASP A 1 92 ? 5.081 16.834 13.763 1.00 79.75 92 ASP A CA 1
ATOM 737 C C . ASP A 1 92 ? 4.907 15.336 13.490 1.00 79.75 92 ASP A C 1
ATOM 739 O O . ASP A 1 92 ? 4.122 14.910 12.635 1.00 79.75 92 ASP A O 1
ATOM 743 N N . TYR A 1 93 ? 5.650 14.533 14.247 1.00 83.75 93 TYR A N 1
ATOM 744 C CA . TYR A 1 93 ? 5.635 13.079 14.190 1.00 83.75 93 TYR A CA 1
ATOM 745 C C . TYR A 1 93 ? 5.283 12.537 15.566 1.00 83.75 93 TYR A C 1
ATOM 747 O O . TYR A 1 93 ? 5.999 12.755 16.545 1.00 83.75 93 TYR A O 1
ATOM 755 N N . ARG A 1 94 ? 4.206 11.755 15.634 1.00 90.31 94 ARG A N 1
ATOM 756 C CA . ARG A 1 94 ? 3.787 11.110 16.879 1.00 90.31 94 ARG A CA 1
ATOM 757 C C . ARG A 1 94 ? 3.357 9.677 16.651 1.00 90.31 94 ARG A C 1
ATOM 759 O O . ARG A 1 94 ? 2.811 9.332 15.610 1.00 90.31 94 ARG A O 1
ATOM 766 N N . THR A 1 95 ? 3.556 8.844 17.659 1.00 93.62 95 THR A N 1
ATOM 767 C CA . THR A 1 95 ? 3.071 7.465 17.654 1.00 93.62 95 THR A CA 1
ATOM 768 C C . THR A 1 95 ? 1.695 7.403 18.306 1.00 93.62 95 THR A C 1
ATOM 770 O O . THR A 1 95 ? 1.525 7.867 19.434 1.00 93.62 95 THR A O 1
ATOM 773 N N . VAL A 1 96 ? 0.720 6.817 17.614 1.00 94.44 96 VAL A N 1
ATOM 774 C CA . VAL A 1 96 ? -0.662 6.633 18.094 1.00 94.44 96 VAL A CA 1
ATOM 775 C C . VAL A 1 96 ? -1.095 5.182 17.919 1.00 94.44 96 VAL A C 1
ATOM 777 O O . VAL A 1 96 ? -0.452 4.437 17.181 1.00 94.44 96 VAL A O 1
ATOM 780 N N . LEU A 1 97 ? -2.183 4.764 18.566 1.00 95.69 97 LEU A N 1
ATOM 781 C CA . LEU A 1 97 ? -2.815 3.500 18.194 1.00 95.69 97 LEU A CA 1
ATOM 782 C C . LEU A 1 97 ? -3.521 3.656 16.849 1.00 95.69 97 LEU A C 1
ATOM 784 O O . LEU A 1 97 ? -4.140 4.687 16.568 1.00 95.69 97 LEU A O 1
ATOM 788 N N . LEU A 1 98 ? -3.464 2.618 16.017 1.00 94.44 98 LEU A N 1
ATOM 789 C CA . LEU A 1 98 ? -4.174 2.626 14.743 1.00 94.44 98 LEU A CA 1
ATOM 790 C C . LEU A 1 98 ? -5.689 2.766 14.946 1.00 94.44 98 LEU A C 1
ATOM 792 O O . LEU A 1 98 ? -6.348 3.416 14.137 1.00 94.44 98 LEU A O 1
ATOM 796 N N . SER A 1 99 ? -6.240 2.214 16.031 1.00 95.06 99 SER A N 1
ATOM 797 C CA . SER A 1 99 ? -7.643 2.416 16.413 1.00 95.06 99 SER A CA 1
ATOM 798 C C . SER A 1 99 ? -7.991 3.894 16.578 1.00 95.06 99 SER A C 1
ATOM 800 O O . SER A 1 99 ? -8.987 4.345 16.016 1.00 95.06 99 SER A O 1
ATOM 802 N N . ASP A 1 100 ? -7.142 4.659 17.266 1.00 94.44 100 ASP A N 1
ATOM 803 C CA . ASP A 1 100 ? -7.367 6.083 17.537 1.00 94.44 100 ASP A CA 1
ATOM 804 C C . ASP A 1 100 ? -7.332 6.885 16.232 1.00 94.44 100 ASP A C 1
ATOM 806 O O . ASP A 1 100 ? -8.133 7.795 16.008 1.00 94.44 100 ASP A O 1
ATOM 810 N N . TYR A 1 101 ? -6.425 6.516 15.322 1.00 92.31 101 TYR A N 1
ATOM 811 C CA . TYR A 1 101 ? -6.379 7.124 13.998 1.00 92.31 101 TYR A CA 1
ATOM 812 C C . TYR A 1 101 ? -7.609 6.767 13.151 1.00 92.31 101 TYR A C 1
ATOM 814 O O . TYR A 1 101 ? -8.159 7.625 12.463 1.00 92.31 101 TYR A O 1
ATOM 822 N N . ILE A 1 102 ? -8.101 5.530 13.227 1.00 92.19 102 ILE A N 1
ATOM 823 C CA . ILE A 1 102 ? -9.335 5.123 12.544 1.00 92.19 102 ILE A CA 1
ATOM 824 C C . ILE A 1 102 ? -10.547 5.890 13.083 1.00 92.19 102 ILE A C 1
ATOM 826 O O . ILE A 1 102 ? -11.409 6.294 12.301 1.00 92.19 102 ILE A O 1
ATOM 830 N N . GLU A 1 103 ? -10.628 6.122 14.392 1.00 91.38 103 GLU A N 1
ATOM 831 C CA . GLU A 1 103 ? -11.669 6.969 14.982 1.00 91.38 103 GLU A CA 1
ATOM 832 C C . GLU A 1 103 ? -11.577 8.409 14.472 1.00 91.38 103 GLU A C 1
ATOM 834 O O . GLU A 1 103 ? -12.588 8.977 14.052 1.00 91.38 103 GLU A O 1
ATOM 839 N N . TYR A 1 104 ? -10.365 8.967 14.403 1.00 88.00 104 TYR A N 1
ATOM 840 C CA . TYR A 1 104 ? -10.127 10.270 13.788 1.00 88.00 104 TYR A CA 1
ATOM 841 C C . TYR A 1 104 ? -10.656 10.329 12.344 1.00 88.00 104 TYR A C 1
ATOM 843 O O . TYR A 1 104 ? -11.387 11.265 12.015 1.00 88.00 104 TYR A O 1
ATOM 851 N N . LEU A 1 105 ? -10.375 9.315 11.517 1.00 86.75 105 LEU A N 1
ATOM 852 C CA . LEU A 1 105 ? -10.848 9.226 10.128 1.00 86.75 105 LEU A CA 1
ATOM 853 C C . LEU A 1 105 ? -12.373 9.121 10.012 1.00 86.75 105 LEU A C 1
ATOM 855 O O . LEU A 1 105 ? -12.968 9.694 9.101 1.00 86.75 105 LEU A O 1
ATOM 859 N N . LYS A 1 106 ? -13.029 8.404 10.933 1.00 85.62 106 LYS A N 1
ATOM 860 C CA . LYS A 1 106 ? -14.498 8.294 10.962 1.00 85.62 106 LYS A CA 1
ATOM 861 C C . LYS A 1 106 ? -15.166 9.649 11.207 1.00 85.62 106 LYS A C 1
ATOM 863 O O . LYS A 1 106 ? -16.246 9.883 10.666 1.00 85.62 106 LYS A O 1
ATOM 868 N N . ILE A 1 107 ? -14.531 10.508 12.007 1.00 84.25 107 ILE A N 1
ATOM 869 C CA . ILE A 1 107 ? -15.016 11.853 12.347 1.00 84.25 107 ILE A CA 1
ATOM 870 C C . ILE A 1 107 ? -14.672 12.857 11.238 1.00 84.25 107 ILE A C 1
ATOM 872 O O . ILE A 1 107 ? -15.495 13.703 10.898 1.00 84.25 107 ILE A O 1
ATOM 876 N N . HIS A 1 108 ? -13.480 12.751 10.653 1.00 76.25 108 HIS A N 1
ATOM 877 C CA . HIS A 1 108 ? -12.920 13.743 9.738 1.00 76.25 108 HIS A CA 1
ATOM 878 C C . HIS A 1 108 ? -12.819 13.183 8.310 1.00 76.25 108 HIS A C 1
ATOM 880 O O . HIS A 1 108 ? -11.732 13.015 7.770 1.00 76.25 108 HIS A O 1
ATOM 886 N N . LYS A 1 109 ? -13.960 12.855 7.693 1.00 67.75 109 LYS A N 1
ATOM 887 C CA . LYS A 1 109 ? -13.991 12.229 6.356 1.00 67.75 109 LYS A CA 1
ATOM 888 C C . LYS A 1 109 ? -13.514 13.143 5.216 1.00 67.75 109 LYS A C 1
ATOM 890 O O . LYS A 1 109 ? -13.028 12.627 4.217 1.00 67.75 109 LYS A O 1
ATOM 895 N N . ASP A 1 110 ? -13.596 14.462 5.403 1.00 64.00 110 ASP A N 1
ATOM 896 C CA . ASP A 1 110 ? -13.282 15.489 4.396 1.00 64.00 110 ASP A CA 1
ATOM 897 C C . ASP A 1 110 ? -12.238 16.487 4.920 1.00 64.00 110 ASP A C 1
ATOM 899 O O . ASP A 1 110 ? -12.475 17.695 5.007 1.00 64.00 110 ASP A O 1
ATOM 903 N N . VAL A 1 111 ? -11.077 15.990 5.345 1.00 60.97 111 VAL A N 1
ATOM 904 C CA . VAL A 1 111 ? -9.981 16.876 5.768 1.00 60.97 111 VAL A CA 1
ATOM 905 C C . VAL A 1 111 ? -9.258 17.322 4.514 1.00 60.97 111 VAL A C 1
ATOM 907 O O . VAL A 1 111 ? -8.698 16.492 3.812 1.00 60.97 111 VAL A O 1
ATOM 910 N N . GLY A 1 112 ? -9.316 18.617 4.209 1.00 60.44 112 GLY A N 1
ATOM 911 C CA . GLY A 1 112 ? -8.548 19.215 3.119 1.00 60.44 112 GLY A CA 1
ATOM 912 C C . GLY A 1 112 ? -7.037 19.183 3.392 1.00 60.44 112 GLY A C 1
ATOM 913 O O . GLY A 1 112 ? -6.472 18.185 3.822 1.00 60.44 112 GLY A O 1
ATOM 914 N N . SER A 1 113 ? -6.354 20.304 3.180 1.00 58.03 113 SER A N 1
ATOM 915 C CA . SER A 1 113 ? -4.888 20.411 3.266 1.00 58.03 113 SER A CA 1
ATOM 916 C C . SER A 1 113 ? -4.252 20.148 4.644 1.00 58.03 113 SER A C 1
ATOM 918 O O . SER A 1 113 ? -3.029 20.167 4.733 1.00 58.03 113 SER A O 1
ATOM 920 N N . ASP A 1 114 ? -5.033 19.899 5.698 1.00 66.94 114 ASP A N 1
ATOM 921 C CA . ASP A 1 114 ? -4.540 19.610 7.061 1.00 66.94 114 ASP A CA 1
ATOM 922 C C . ASP A 1 114 ? -4.698 18.121 7.431 1.00 66.94 114 ASP A C 1
ATOM 924 O O . ASP A 1 114 ? -4.732 17.728 8.603 1.00 66.94 114 ASP A O 1
ATOM 928 N N . ALA A 1 115 ? -4.862 17.273 6.415 1.00 75.62 115 ALA A N 1
ATOM 929 C CA . ALA A 1 115 ? -5.061 15.846 6.570 1.00 75.62 115 ALA A CA 1
ATOM 930 C C . ALA A 1 115 ? -3.815 15.151 7.139 1.00 75.62 115 ALA A C 1
ATOM 932 O O . ALA A 1 115 ? -2.748 15.127 6.528 1.00 75.62 115 ALA A O 1
ATOM 933 N N . LYS A 1 116 ? -3.979 14.511 8.300 1.00 87.00 116 LYS A N 1
ATOM 934 C CA . LYS A 1 116 ? -2.959 13.639 8.893 1.00 87.00 116 LYS A CA 1
ATOM 935 C C . LYS A 1 116 ? -2.943 12.288 8.184 1.00 87.00 116 LYS A C 1
ATOM 937 O O . LYS A 1 116 ? -4.014 11.767 7.856 1.00 87.00 116 LYS A O 1
ATOM 942 N N . TYR A 1 117 ? -1.771 11.678 8.036 1.00 89.81 117 TYR A N 1
ATOM 943 C CA . TYR A 1 117 ? -1.621 10.346 7.439 1.00 89.81 117 TYR A CA 1
ATOM 944 C C . TYR A 1 117 ? -0.684 9.445 8.241 1.00 89.81 117 TYR A C 1
ATOM 946 O O . TYR A 1 117 ? 0.176 9.902 8.992 1.00 89.81 117 TYR A O 1
ATOM 954 N N . VAL A 1 118 ? -0.847 8.141 8.060 1.00 91.12 118 VAL A N 1
ATOM 955 C CA . VAL A 1 118 ? 0.047 7.104 8.564 1.00 91.12 118 VAL A CA 1
ATOM 956 C C . VAL A 1 118 ? 0.924 6.606 7.424 1.00 91.12 118 VAL A C 1
ATOM 958 O O . VAL A 1 118 ? 0.435 6.292 6.338 1.00 91.12 118 VAL A O 1
ATOM 961 N N . LYS A 1 119 ? 2.226 6.505 7.691 1.00 90.44 119 LYS A N 1
ATOM 962 C CA . LYS A 1 119 ? 3.211 5.831 6.839 1.00 90.44 119 LYS A CA 1
ATOM 963 C C . LYS A 1 119 ? 4.055 4.929 7.722 1.00 90.44 119 LYS A C 1
ATOM 965 O O . LYS A 1 119 ? 4.990 5.400 8.363 1.00 90.44 119 LYS A O 1
ATOM 970 N N . ASP A 1 120 ? 3.729 3.647 7.740 1.00 89.94 120 ASP A N 1
ATOM 971 C CA . ASP A 1 120 ? 4.334 2.686 8.652 1.00 89.94 120 ASP A CA 1
ATOM 972 C C . ASP A 1 120 ? 5.183 1.657 7.898 1.00 89.94 120 ASP A C 1
ATOM 974 O O . ASP A 1 120 ? 4.675 0.871 7.096 1.00 89.94 120 ASP A O 1
ATOM 978 N N . TRP A 1 121 ? 6.491 1.688 8.152 1.00 84.44 121 TRP A N 1
ATOM 979 C CA . TRP A 1 121 ? 7.465 0.723 7.642 1.00 84.44 121 TRP A CA 1
ATOM 980 C C . TRP A 1 121 ? 7.495 -0.597 8.423 1.00 84.44 121 TRP A C 1
ATOM 982 O O . TRP A 1 121 ? 7.767 -1.636 7.838 1.00 84.44 121 TRP A O 1
ATOM 992 N N . HIS A 1 122 ? 7.150 -0.597 9.710 1.00 85.94 122 HIS A N 1
ATOM 993 C CA . HIS A 1 122 ? 7.180 -1.774 10.577 1.00 85.94 122 HIS A CA 1
ATOM 994 C C . HIS A 1 122 ? 5.882 -2.577 10.473 1.00 85.94 122 HIS A C 1
ATOM 996 O O . HIS A 1 122 ? 5.831 -3.727 10.913 1.00 85.94 122 HIS A O 1
ATOM 1002 N N . PHE A 1 123 ? 4.839 -1.998 9.864 1.00 87.69 123 PHE A N 1
ATOM 1003 C CA . PHE A 1 123 ? 3.496 -2.566 9.809 1.00 87.69 123 PHE A CA 1
ATOM 1004 C C . PHE A 1 123 ? 3.494 -4.029 9.387 1.00 87.69 123 PHE A C 1
ATOM 1006 O O . PHE A 1 123 ? 2.854 -4.868 10.014 1.00 87.69 123 PHE A O 1
ATOM 1013 N N . GLN A 1 124 ? 4.219 -4.351 8.320 1.00 85.38 124 GLN A N 1
ATOM 1014 C CA . GLN A 1 124 ? 4.315 -5.700 7.783 1.00 85.38 124 GLN A CA 1
ATOM 1015 C C . GLN A 1 124 ? 4.830 -6.686 8.842 1.00 85.38 124 GLN A C 1
ATOM 1017 O O . GLN A 1 124 ? 4.194 -7.709 9.100 1.00 85.38 124 GLN A O 1
ATOM 1022 N N . LYS A 1 125 ? 5.952 -6.350 9.478 1.00 82.81 125 LYS A N 1
ATOM 1023 C CA . LYS A 1 125 ? 6.626 -7.177 10.476 1.00 82.81 125 LYS A CA 1
ATOM 1024 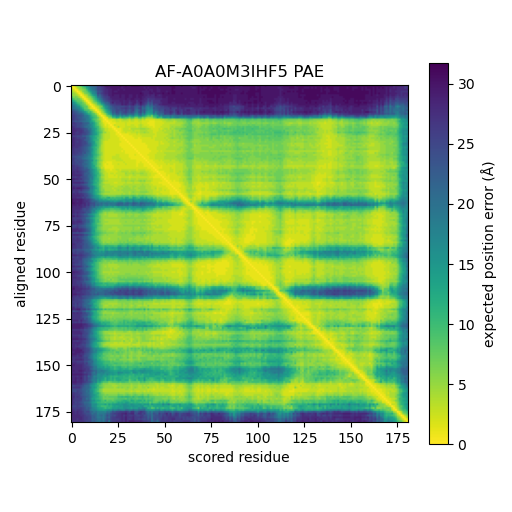C C . LYS A 1 125 ? 5.807 -7.312 11.759 1.00 82.81 125 LYS A C 1
ATOM 1026 O O . LYS A 1 125 ? 5.616 -8.420 12.248 1.00 82.81 125 LYS A O 1
ATOM 1031 N N . GLU A 1 126 ? 5.286 -6.205 12.282 1.00 84.81 126 GLU A N 1
ATOM 1032 C CA . GLU A 1 126 ? 4.550 -6.180 13.552 1.00 84.81 126 GLU A CA 1
ATOM 1033 C C . GLU A 1 126 ? 3.160 -6.808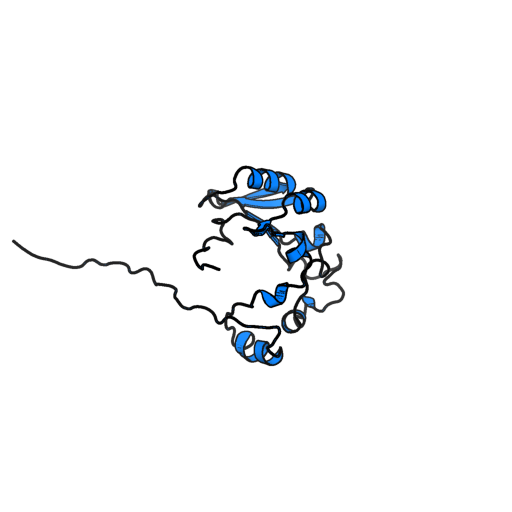 13.455 1.00 84.81 126 GLU A C 1
ATOM 1035 O O . GLU A 1 126 ? 2.713 -7.485 14.379 1.00 84.81 126 GLU A O 1
ATOM 1040 N N . SER A 1 127 ? 2.475 -6.623 12.326 1.00 83.12 127 SER A N 1
ATOM 1041 C CA . SER A 1 127 ? 1.145 -7.201 12.115 1.00 83.12 127 SER A CA 1
ATOM 1042 C C . SER A 1 127 ? 1.174 -8.664 11.671 1.00 83.12 127 SER A C 1
ATOM 1044 O O . SER A 1 127 ? 0.122 -9.301 11.591 1.00 83.12 127 SER A O 1
ATOM 1046 N N . GLY A 1 128 ? 2.349 -9.176 11.290 1.00 78.50 128 GLY A N 1
ATOM 1047 C CA . GLY A 1 128 ? 2.481 -10.451 10.584 1.00 78.50 128 GLY A CA 1
ATOM 1048 C C . GLY A 1 128 ? 1.832 -10.450 9.195 1.00 78.50 128 GLY A C 1
ATOM 1049 O O . GLY A 1 128 ? 1.691 -11.508 8.584 1.00 78.50 128 GLY A O 1
ATOM 1050 N N . THR A 1 129 ? 1.417 -9.286 8.680 1.00 77.62 129 THR A N 1
ATOM 1051 C CA . THR A 1 129 ? 0.929 -9.155 7.307 1.00 77.62 129 THR A CA 1
ATOM 1052 C C . THR A 1 129 ? 2.067 -9.530 6.368 1.00 77.62 129 THR A C 1
ATOM 1054 O O . THR A 1 129 ? 3.150 -8.970 6.455 1.00 77.62 129 THR A O 1
ATOM 1057 N N . SER A 1 130 ? 1.850 -10.494 5.484 1.00 74.31 130 SER A N 1
ATOM 1058 C CA . SER A 1 130 ? 2.870 -11.033 4.580 1.00 74.31 130 SER A CA 1
ATOM 1059 C C . SER A 1 130 ? 2.339 -11.018 3.141 1.00 74.31 130 SER A C 1
ATOM 1061 O O . SER A 1 130 ? 1.352 -10.334 2.843 1.00 74.31 130 SER A O 1
ATOM 1063 N N . TYR A 1 131 ? 2.934 -11.817 2.250 1.00 74.50 131 TYR A N 1
ATOM 1064 C CA . TYR A 1 131 ? 2.334 -12.091 0.944 1.00 74.50 131 TYR A CA 1
ATOM 1065 C C . TYR A 1 131 ? 0.946 -12.768 1.002 1.00 74.50 131 TYR A C 1
ATOM 1067 O O . TYR A 1 131 ? 0.279 -12.911 -0.022 1.00 74.50 131 TYR A O 1
ATOM 1075 N N . ASP A 1 132 ? 0.462 -13.132 2.192 1.00 78.56 132 ASP A N 1
ATOM 1076 C CA . ASP A 1 132 ? -0.919 -13.572 2.398 1.00 78.56 132 ASP A CA 1
ATOM 1077 C C . ASP A 1 132 ? -1.949 -12.449 2.181 1.00 78.56 132 ASP A C 1
ATOM 1079 O O . ASP A 1 132 ? -3.106 -12.737 1.885 1.00 78.56 132 ASP A O 1
ATOM 1083 N N . GLU A 1 133 ? -1.567 -11.170 2.302 1.00 85.50 133 GLU A N 1
ATOM 1084 C CA . GLU A 1 133 ? -2.482 -10.040 2.059 1.00 85.50 133 GLU A CA 1
ATOM 1085 C C . GLU A 1 133 ? -2.264 -9.365 0.693 1.00 85.50 133 GLU A C 1
ATOM 1087 O O . GLU A 1 133 ? -3.160 -8.683 0.193 1.00 85.50 133 GLU A O 1
ATOM 1092 N N . TYR A 1 134 ? -1.122 -9.570 0.035 1.00 87.12 134 TYR A N 1
ATOM 1093 C CA . TYR A 1 134 ? -0.842 -9.063 -1.314 1.00 87.12 134 TYR A CA 1
ATOM 1094 C C . TYR A 1 134 ? 0.197 -9.938 -2.017 1.00 87.12 134 TYR A C 1
ATOM 1096 O O . TYR A 1 134 ? 1.070 -10.515 -1.387 1.00 87.12 134 TYR A O 1
ATOM 1104 N N . ASN A 1 135 ? 0.159 -10.009 -3.345 1.00 85.12 135 ASN A N 1
ATOM 1105 C CA . ASN A 1 135 ? 1.086 -10.842 -4.108 1.00 85.12 135 ASN A CA 1
ATOM 1106 C C . ASN A 1 135 ? 1.935 -10.008 -5.062 1.00 85.12 135 ASN A C 1
ATOM 1108 O O . ASN A 1 135 ? 1.407 -9.286 -5.904 1.00 85.12 135 ASN A O 1
ATOM 1112 N N . LEU A 1 136 ? 3.256 -10.176 -5.004 1.00 85.25 136 LEU A N 1
ATOM 1113 C CA . LEU A 1 136 ? 4.145 -9.580 -5.999 1.00 85.25 136 LEU A CA 1
ATOM 1114 C C . LEU A 1 136 ? 4.041 -10.319 -7.331 1.00 85.25 136 LEU A C 1
ATOM 1116 O O . LEU A 1 136 ? 4.022 -11.552 -7.367 1.00 85.25 136 LEU A O 1
ATOM 1120 N N . TYR A 1 137 ? 4.023 -9.566 -8.426 1.00 84.88 137 TYR A N 1
ATOM 1121 C CA . TYR A 1 137 ? 4.117 -10.130 -9.768 1.00 84.88 137 TYR A CA 1
ATOM 1122 C C . TYR A 1 137 ? 5.563 -10.537 -10.087 1.00 84.88 137 TYR A C 1
ATOM 1124 O O . TYR A 1 137 ? 6.504 -10.066 -9.448 1.00 84.88 137 TYR A O 1
ATOM 1132 N N . SER A 1 138 ? 5.754 -11.418 -11.070 1.00 80.19 138 SER A N 1
ATOM 1133 C CA . SER A 1 138 ? 7.034 -12.098 -11.341 1.00 80.19 138 SER A CA 1
ATOM 1134 C C . SER A 1 138 ? 8.241 -11.163 -11.469 1.00 80.19 138 SER A C 1
ATOM 1136 O O . SER A 1 138 ? 9.304 -11.472 -10.943 1.00 80.19 138 SER A O 1
ATOM 1138 N N . PHE A 1 139 ? 8.078 -10.000 -12.101 1.00 80.88 139 PHE A N 1
ATOM 1139 C CA . PHE A 1 139 ? 9.169 -9.037 -12.273 1.00 80.88 139 PHE A CA 1
ATOM 1140 C C . PHE A 1 139 ? 9.532 -8.270 -10.990 1.00 80.88 139 PHE A C 1
ATOM 1142 O O . PHE A 1 139 ? 10.664 -7.822 -10.871 1.00 80.88 139 PHE A O 1
ATOM 1149 N N . LEU A 1 140 ? 8.606 -8.141 -10.031 1.00 83.81 140 LEU A N 1
ATOM 1150 C CA . LEU A 1 140 ? 8.871 -7.554 -8.708 1.00 83.81 140 LEU A CA 1
ATOM 1151 C C . LEU A 1 140 ? 9.450 -8.591 -7.741 1.00 83.81 140 LEU A C 1
ATOM 1153 O O . LEU A 1 140 ? 10.234 -8.251 -6.867 1.00 83.81 140 LEU A 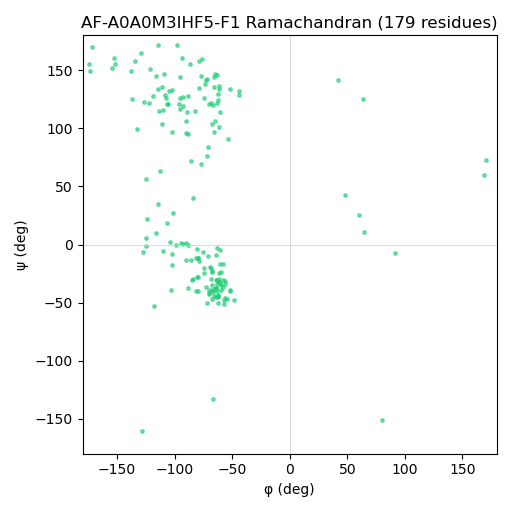O 1
ATOM 1157 N N . ARG A 1 141 ? 9.102 -9.872 -7.922 1.00 79.75 141 ARG A N 1
ATOM 1158 C CA . ARG A 1 141 ? 9.700 -10.982 -7.162 1.00 79.75 141 ARG A CA 1
ATOM 1159 C C . ARG A 1 141 ? 11.161 -11.230 -7.507 1.00 79.75 141 ARG A C 1
ATOM 1161 O O . ARG A 1 141 ? 11.838 -11.883 -6.733 1.00 79.75 141 ARG A O 1
ATOM 1168 N N . PHE A 1 142 ? 11.629 -10.764 -8.663 1.00 75.56 142 PHE A N 1
ATOM 1169 C CA . PHE A 1 142 ? 13.030 -10.914 -9.055 1.00 75.56 142 PHE A CA 1
ATOM 1170 C C . PHE A 1 142 ? 13.978 -10.028 -8.230 1.00 75.56 142 PHE A C 1
ATOM 1172 O O . PHE A 1 142 ? 15.193 -10.186 -8.306 1.00 75.56 142 PHE A O 1
ATOM 1179 N N . ASP A 1 143 ? 13.437 -9.109 -7.432 1.00 77.12 143 ASP A N 1
ATOM 1180 C CA . ASP A 1 143 ? 14.228 -8.358 -6.474 1.00 77.12 143 ASP A CA 1
ATOM 1181 C C . ASP A 1 143 ? 14.875 -9.291 -5.436 1.00 77.12 143 ASP A C 1
ATOM 1183 O O . ASP A 1 143 ? 14.235 -10.185 -4.875 1.00 77.12 143 ASP A O 1
ATOM 1187 N N . TRP A 1 144 ? 16.165 -9.065 -5.195 1.00 75.88 144 TRP A N 1
ATOM 1188 C CA . TRP A 1 144 ? 17.010 -9.890 -4.337 1.00 75.88 144 TRP A CA 1
ATOM 1189 C C . TRP A 1 144 ? 16.508 -9.924 -2.893 1.00 75.88 144 TRP A C 1
ATOM 1191 O O . TRP A 1 144 ? 16.657 -10.945 -2.240 1.00 75.88 144 TRP A O 1
ATOM 1201 N N . ILE A 1 145 ? 15.850 -8.864 -2.412 1.00 82.50 145 ILE A N 1
ATOM 1202 C CA . ILE A 1 145 ? 15.250 -8.838 -1.069 1.00 82.50 145 ILE A CA 1
ATOM 1203 C C . ILE A 1 145 ? 13.908 -9.574 -1.055 1.00 82.50 145 ILE A C 1
ATOM 1205 O O . ILE A 1 145 ? 13.614 -10.298 -0.112 1.00 82.50 145 ILE A O 1
ATOM 1209 N N . ASN A 1 146 ? 13.076 -9.430 -2.088 1.00 81.38 146 ASN A N 1
ATOM 1210 C CA . ASN A 1 146 ? 11.728 -10.010 -2.112 1.00 81.38 146 ASN A CA 1
ATOM 1211 C C . ASN A 1 146 ? 11.701 -11.535 -2.334 1.00 81.38 146 ASN A C 1
ATOM 1213 O O . ASN A 1 146 ? 10.683 -12.168 -2.028 1.00 81.38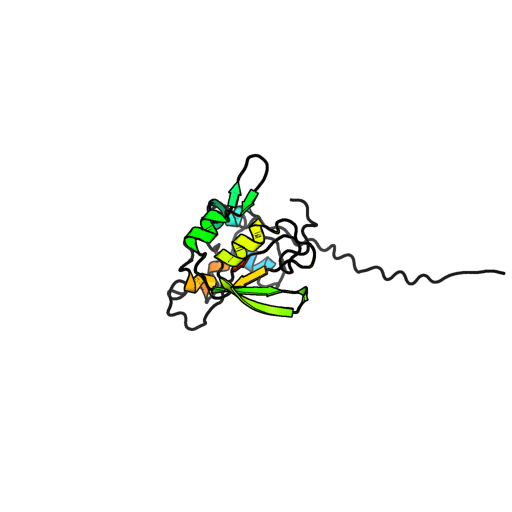 146 ASN A O 1
ATOM 1217 N N . ASN A 1 147 ? 12.781 -12.112 -2.872 1.00 80.94 147 ASN A N 1
ATOM 1218 C CA . ASN A 1 147 ? 12.887 -13.533 -3.226 1.00 80.94 147 ASN A CA 1
ATOM 1219 C C . ASN A 1 147 ? 13.525 -14.416 -2.138 1.00 80.94 147 ASN A C 1
ATOM 1221 O O . ASN A 1 147 ? 13.721 -15.617 -2.339 1.00 80.94 147 ASN A O 1
ATOM 1225 N N . GLU A 1 148 ? 13.890 -13.839 -1.001 1.00 82.44 148 GLU A N 1
ATOM 1226 C CA . GLU A 1 148 ? 14.606 -14.552 0.046 1.00 82.44 148 GLU A CA 1
ATOM 1227 C C . GLU A 1 148 ? 13.666 -15.282 1.013 1.00 82.44 148 GLU A C 1
ATOM 1229 O O . GLU A 1 148 ? 12.492 -14.957 1.199 1.00 82.44 148 GLU A O 1
ATOM 1234 N N . LYS A 1 149 ? 14.181 -16.329 1.665 1.00 77.31 149 LYS A N 1
ATOM 1235 C CA . LYS A 1 149 ? 13.367 -17.123 2.606 1.00 77.31 149 LYS A CA 1
ATOM 1236 C C . LYS A 1 149 ? 13.011 -16.340 3.868 1.00 77.31 149 LYS A C 1
ATOM 1238 O O . LYS A 1 149 ? 11.979 -16.601 4.483 1.00 77.31 149 LYS A O 1
ATOM 1243 N N . TRP A 1 150 ? 13.873 -15.407 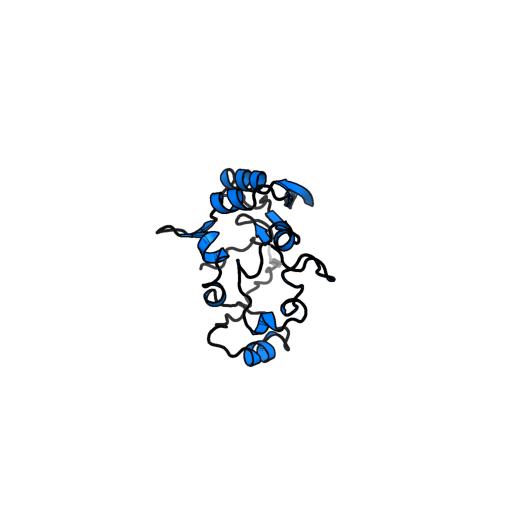4.262 1.00 78.69 150 TRP A N 1
ATOM 1244 C CA . TRP A 1 150 ? 13.680 -14.560 5.436 1.00 78.69 150 TRP A CA 1
ATOM 1245 C C . TRP A 1 150 ? 12.733 -13.387 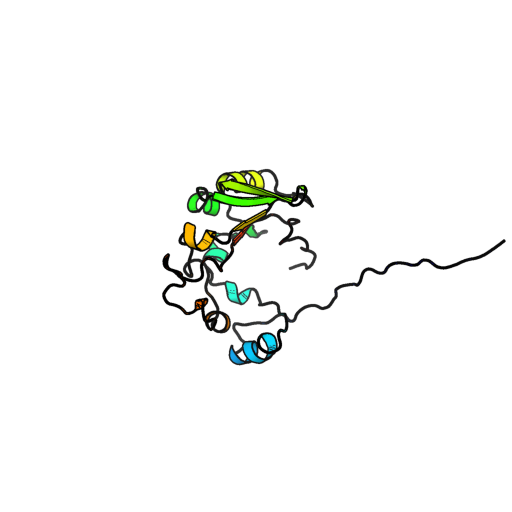5.170 1.00 78.69 150 TRP A C 1
ATOM 1247 O O . TRP A 1 150 ? 12.240 -12.803 6.128 1.00 78.69 150 TRP A O 1
ATOM 1257 N N . SER A 1 151 ? 12.387 -13.103 3.911 1.00 75.81 151 SER A N 1
ATOM 1258 C CA . SER A 1 151 ? 11.569 -11.954 3.510 1.00 75.81 151 SER A CA 1
ATOM 1259 C C . SER A 1 151 ? 10.168 -11.945 4.107 1.00 75.81 151 SER A C 1
ATOM 1261 O O . SER A 1 151 ? 9.525 -10.913 4.079 1.00 75.81 151 SER A O 1
ATOM 1263 N N . ASN A 1 152 ? 9.659 -13.061 4.635 1.00 73.00 152 ASN A N 1
ATOM 1264 C CA . ASN A 1 152 ? 8.364 -13.122 5.332 1.00 73.00 152 ASN A CA 1
ATOM 1265 C C . ASN A 1 152 ? 8.493 -13.491 6.817 1.00 73.00 152 ASN A C 1
ATOM 1267 O O . ASN A 1 152 ? 7.493 -13.810 7.454 1.00 73.00 152 ASN A O 1
ATOM 1271 N N . GLY A 1 153 ? 9.713 -13.506 7.354 1.00 67.75 153 GLY A N 1
ATOM 1272 C CA . GLY A 1 153 ? 9.997 -13.880 8.735 1.00 67.75 153 GLY A CA 1
ATOM 1273 C C . GLY A 1 153 ? 10.536 -12.718 9.566 1.00 67.75 153 GLY A C 1
ATOM 1274 O O . GLY A 1 153 ? 10.898 -11.667 9.054 1.00 67.75 153 GLY A O 1
ATOM 1275 N N . ASN A 1 154 ? 10.654 -12.944 10.875 1.00 66.19 154 ASN A N 1
ATOM 1276 C CA . ASN A 1 154 ? 11.151 -11.937 11.823 1.00 66.19 154 ASN A CA 1
ATOM 1277 C C . ASN A 1 154 ? 12.685 -11.812 11.867 1.00 66.19 154 ASN A C 1
ATOM 1279 O O . ASN A 1 154 ? 13.200 -10.946 12.571 1.00 66.19 154 ASN A O 1
ATOM 1283 N N . ASN A 1 155 ? 13.402 -12.661 11.123 1.00 68.81 155 ASN A N 1
ATOM 1284 C CA . ASN A 1 155 ? 14.867 -12.742 11.112 1.00 68.81 155 ASN A CA 1
ATOM 1285 C C . ASN A 1 155 ? 15.487 -12.046 9.888 1.00 68.81 155 ASN A C 1
ATOM 1287 O O . ASN A 1 155 ? 16.548 -12.454 9.420 1.00 68.81 155 ASN A O 1
ATOM 1291 N N . ASP A 1 156 ? 14.801 -11.045 9.342 1.00 71.94 156 ASP A N 1
ATOM 1292 C CA . ASP A 1 156 ? 15.301 -10.240 8.231 1.00 71.94 156 ASP A CA 1
ATOM 1293 C C . ASP A 1 156 ? 16.573 -9.462 8.643 1.00 71.94 156 ASP A C 1
ATOM 1295 O O . ASP A 1 156 ? 16.519 -8.688 9.607 1.00 71.94 156 ASP A O 1
ATOM 1299 N N . PRO A 1 157 ? 17.713 -9.647 7.949 1.00 75.19 157 PRO A N 1
ATOM 1300 C CA . PRO A 1 157 ? 18.951 -8.929 8.243 1.00 75.19 157 PRO A CA 1
ATOM 1301 C C . PRO A 1 157 ? 18.991 -7.487 7.699 1.00 75.19 157 PRO A C 1
ATOM 1303 O O . PRO A 1 157 ? 19.867 -6.724 8.104 1.00 75.19 157 PRO A O 1
ATOM 1306 N N . PHE A 1 158 ? 18.082 -7.103 6.798 1.00 72.44 158 PHE A N 1
ATOM 1307 C CA . PHE A 1 158 ? 18.027 -5.792 6.136 1.00 72.44 158 PHE A CA 1
ATOM 1308 C C . PHE A 1 158 ? 16.969 -4.848 6.719 1.00 72.44 158 PHE A C 1
ATOM 1310 O O . PHE A 1 158 ? 16.971 -3.660 6.399 1.00 72.44 158 PHE A O 1
ATOM 1317 N N . GLY A 1 159 ? 16.115 -5.345 7.615 1.00 74.50 159 GLY A N 1
ATOM 1318 C CA . GLY A 1 159 ? 15.088 -4.543 8.276 1.00 74.50 159 GLY A CA 1
ATOM 1319 C C . GLY A 1 159 ? 13.858 -4.319 7.399 1.00 74.50 159 GLY A C 1
ATOM 1320 O O . GLY A 1 159 ? 13.492 -5.161 6.589 1.00 74.50 159 GLY A O 1
ATOM 1321 N N . ASP A 1 160 ? 13.174 -3.195 7.598 1.00 80.12 160 ASP A N 1
ATOM 1322 C CA . ASP A 1 160 ? 11.851 -2.968 7.022 1.00 80.12 160 ASP A CA 1
ATOM 1323 C C . ASP A 1 160 ? 11.901 -2.244 5.666 1.00 80.12 160 ASP A C 1
ATOM 1325 O O . ASP A 1 160 ? 12.348 -1.102 5.562 1.00 80.12 160 ASP A O 1
ATOM 1329 N N . TYR A 1 161 ? 11.397 -2.899 4.615 1.00 83.56 161 TYR A N 1
ATOM 1330 C CA . TYR A 1 161 ? 11.380 -2.383 3.233 1.00 83.56 161 TYR A CA 1
ATOM 1331 C C . TYR A 1 161 ? 9.975 -2.358 2.606 1.00 83.56 161 TYR A C 1
ATOM 1333 O O . TYR A 1 161 ? 9.819 -2.064 1.418 1.00 83.56 161 TYR A O 1
ATOM 1341 N N . ARG A 1 162 ? 8.935 -2.684 3.384 1.00 86.38 162 ARG A N 1
ATOM 1342 C CA . ARG A 1 162 ? 7.542 -2.773 2.923 1.00 86.38 162 ARG A CA 1
ATOM 1343 C C . ARG A 1 162 ? 6.663 -1.907 3.805 1.00 86.38 162 ARG A C 1
ATOM 1345 O O . ARG A 1 162 ? 6.611 -2.101 5.011 1.00 86.38 162 ARG A O 1
ATOM 1352 N N . PHE A 1 163 ? 5.968 -0.966 3.181 1.00 87.88 163 PHE A N 1
ATOM 1353 C CA . PHE A 1 163 ? 5.313 0.137 3.873 1.00 87.88 163 PHE A CA 1
ATOM 1354 C C . PHE A 1 163 ? 3.800 0.066 3.698 1.00 87.88 163 PHE A C 1
ATOM 1356 O O . PHE A 1 163 ? 3.315 -0.282 2.619 1.00 87.88 163 PHE A O 1
ATOM 1363 N N . VAL A 1 164 ? 3.057 0.466 4.727 1.00 89.94 164 VAL A N 1
ATOM 1364 C CA . VAL A 1 164 ? 1.622 0.745 4.627 1.00 89.94 164 VAL A CA 1
ATOM 1365 C C . VAL A 1 164 ? 1.398 2.245 4.732 1.00 89.94 164 VAL A C 1
ATOM 1367 O O . VAL A 1 164 ? 1.873 2.896 5.661 1.00 89.94 164 VAL A O 1
ATOM 1370 N N . TYR A 1 165 ? 0.651 2.777 3.769 1.00 90.06 165 TYR A N 1
ATOM 1371 C CA . TYR A 1 165 ? 0.145 4.142 3.789 1.00 90.06 165 TYR A CA 1
ATOM 1372 C C . TYR A 1 165 ? -1.347 4.112 4.111 1.00 90.06 165 TYR A C 1
ATOM 1374 O O . TYR A 1 165 ? -2.096 3.338 3.513 1.00 90.06 165 TYR A O 1
ATOM 1382 N N . PHE A 1 166 ? -1.780 4.954 5.045 1.00 87.75 166 PHE A N 1
ATOM 1383 C CA . PHE A 1 166 ? -3.182 5.105 5.419 1.00 87.75 166 PHE A CA 1
ATOM 1384 C C . PHE A 1 166 ? -3.494 6.589 5.576 1.00 87.75 166 PHE A C 1
ATOM 1386 O O . PHE A 1 166 ? -2.810 7.283 6.320 1.00 87.75 166 PHE A O 1
ATOM 1393 N N . GLY A 1 167 ? -4.495 7.099 4.871 1.00 86.19 167 GLY A N 1
ATOM 1394 C CA . GLY A 1 167 ? -4.799 8.525 4.884 1.00 86.19 167 GLY A CA 1
ATOM 1395 C C . GLY A 1 167 ? -6.090 8.850 4.162 1.00 86.19 167 GLY A C 1
ATOM 1396 O O . GLY A 1 167 ? -6.671 7.994 3.495 1.00 86.19 167 GLY A O 1
ATOM 1397 N N . VAL A 1 168 ? -6.535 10.094 4.318 1.00 79.06 168 VAL A N 1
ATOM 1398 C CA . VAL A 1 168 ? -7.625 10.659 3.518 1.00 79.06 168 VAL A CA 1
ATOM 1399 C C . VAL A 1 168 ? -7.082 11.397 2.302 1.00 79.06 168 VAL A C 1
ATOM 1401 O O . VAL A 1 168 ? -5.922 11.829 2.276 1.00 79.06 168 VAL A O 1
ATOM 1404 N N . LYS A 1 169 ? -7.966 11.577 1.321 1.00 77.25 169 LYS A N 1
ATOM 1405 C CA . LYS A 1 169 ? -7.796 12.511 0.209 1.00 77.25 169 LYS A CA 1
ATOM 1406 C C . LYS A 1 169 ? -7.261 13.854 0.713 1.00 77.25 169 LYS A C 1
ATOM 1408 O O . LYS A 1 169 ? -7.787 14.387 1.680 1.00 77.25 169 LYS A O 1
ATOM 1413 N N . GLY A 1 170 ? -6.225 14.390 0.068 1.00 71.44 170 GLY A N 1
ATOM 1414 C CA . GLY A 1 170 ? -5.620 15.672 0.453 1.00 71.44 170 GLY A CA 1
ATOM 1415 C C . GLY A 1 170 ? -4.458 15.595 1.455 1.00 71.44 170 GLY A C 1
ATOM 1416 O O . GLY A 1 170 ? -3.782 16.604 1.653 1.00 71.44 170 GLY A O 1
ATOM 1417 N N . SER A 1 171 ? -4.147 14.426 2.028 1.00 74.56 171 SER A N 1
ATOM 1418 C CA . SER A 1 171 ? -2.859 14.215 2.726 1.00 74.56 171 SER A CA 1
ATOM 1419 C C . SER A 1 171 ? -1.720 13.965 1.732 1.00 74.56 171 SER A C 1
ATOM 1421 O O . SER A 1 171 ? -1.973 13.580 0.599 1.00 74.56 171 SER A O 1
ATOM 1423 N N . TRP A 1 172 ? -0.461 14.183 2.109 1.00 59.44 172 TRP A N 1
ATOM 1424 C CA . TRP A 1 172 ? 0.708 14.253 1.216 1.00 59.44 172 TRP A CA 1
ATOM 1425 C C . TRP A 1 172 ? 1.115 12.996 0.421 1.00 59.44 172 TRP A C 1
ATOM 1427 O O . TRP A 1 172 ? 1.897 13.152 -0.512 1.00 59.44 172 TRP A O 1
ATOM 1437 N N . PRO A 1 173 ? 0.574 11.778 0.621 1.00 59.00 173 PRO A N 1
ATOM 1438 C CA . PRO A 1 173 ? 0.638 10.749 -0.428 1.00 59.00 173 PRO A CA 1
ATOM 1439 C C . PRO A 1 173 ? -0.559 10.767 -1.404 1.00 59.00 173 PRO A C 1
ATOM 1441 O O . PRO A 1 173 ? -0.499 10.126 -2.448 1.00 59.00 173 PRO A O 1
ATOM 1444 N N . PHE A 1 174 ? -1.634 11.487 -1.076 1.00 63.50 174 PHE A N 1
ATOM 1445 C CA . PHE A 1 174 ? -2.925 11.538 -1.781 1.00 63.50 174 PHE A CA 1
ATOM 1446 C C . PHE A 1 174 ? -3.335 12.974 -2.184 1.00 63.50 174 PHE A C 1
ATOM 1448 O O . PHE A 1 174 ? -4.518 13.271 -2.369 1.00 63.50 174 PHE A O 1
ATOM 1455 N N . ARG A 1 175 ? -2.372 13.900 -2.287 1.00 60.31 175 ARG A N 1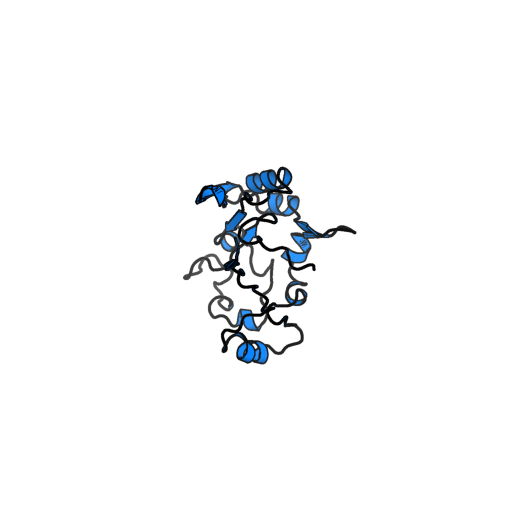
ATOM 1456 C CA . ARG A 1 175 ? -2.560 15.242 -2.862 1.00 60.31 175 ARG A CA 1
ATOM 1457 C C . ARG A 1 175 ? -2.368 15.154 -4.374 1.00 60.31 175 ARG A C 1
ATOM 1459 O O . ARG A 1 175 ? -1.312 15.524 -4.857 1.00 60.31 175 ARG A O 1
ATOM 1466 N N . ASP A 1 176 ? -3.333 14.545 -5.062 1.00 51.06 176 ASP A N 1
ATOM 1467 C CA . ASP A 1 176 ? -3.701 14.817 -6.466 1.00 51.06 176 ASP A CA 1
ATOM 1468 C C . ASP A 1 176 ? -4.689 13.753 -6.970 1.00 51.06 176 ASP A C 1
ATOM 1470 O O . ASP A 1 176 ? -4.390 12.904 -7.807 1.00 51.06 176 ASP A O 1
ATOM 1474 N N . ASP A 1 177 ? -5.930 13.836 -6.494 1.00 44.38 177 ASP A N 1
ATOM 1475 C CA . ASP A 1 177 ? -7.066 13.108 -7.076 1.00 44.38 177 ASP A CA 1
ATOM 1476 C C . ASP A 1 177 ? -7.659 13.882 -8.277 1.00 44.38 177 ASP A C 1
ATOM 1478 O O . ASP A 1 177 ? -8.877 14.006 -8.413 1.00 44.38 177 ASP A O 1
ATOM 1482 N N . GLY A 1 178 ? -6.801 14.482 -9.107 1.00 35.88 178 GLY A N 1
ATOM 1483 C CA . GLY A 1 178 ? -7.182 15.207 -10.326 1.00 35.88 178 GLY A CA 1
ATOM 1484 C C . GLY A 1 178 ? -7.231 14.331 -11.581 1.00 35.88 178 GLY A C 1
ATOM 1485 O O . GLY A 1 178 ? -7.499 14.834 -12.668 1.00 35.88 178 GLY A O 1
ATOM 1486 N N . ALA A 1 179 ? -6.964 13.031 -11.455 1.00 34.34 179 ALA A N 1
ATOM 1487 C CA . ALA A 1 179 ? -7.203 12.066 -12.516 1.00 34.34 179 ALA A CA 1
ATOM 1488 C C . ALA A 1 179 ? -8.488 11.301 -12.188 1.00 34.34 179 ALA A C 1
ATOM 1490 O O . ALA A 1 179 ? -8.464 10.356 -11.398 1.00 34.34 179 ALA A O 1
ATOM 1491 N N . ASP A 1 180 ? -9.598 11.745 -12.780 1.00 27.70 180 ASP A N 1
ATOM 1492 C CA . ASP A 1 180 ? -10.840 10.977 -12.849 1.00 27.70 180 ASP A CA 1
ATOM 1493 C C . ASP A 1 180 ? -10.531 9.512 -13.214 1.00 27.70 180 ASP A C 1
ATOM 1495 O O . ASP A 1 180 ? -9.785 9.233 -14.162 1.00 27.70 180 ASP A O 1
ATOM 1499 N N . VAL A 1 181 ? -11.072 8.587 -12.418 1.00 32.94 181 VAL A N 1
ATOM 1500 C CA . VAL A 1 181 ? -11.010 7.133 -12.643 1.00 32.94 181 VAL A CA 1
ATOM 1501 C C . VAL A 1 181 ? -12.116 6.710 -13.598 1.00 32.94 181 VAL A C 1
ATOM 1503 O O . VAL A 1 181 ? -13.258 7.185 -13.410 1.00 32.94 181 VAL A O 1
#

Nearest PDB structures (foldseek):
  6mev-assembly7_G  TM=7.579E-01  e=1.535E-04  Homo sapiens
  7dyt-assembly1_A  TM=7.598E-01  e=1.774E-02  Homo sapiens
  7q6c-assembly1_A  TM=4.860E-01  e=1.106E+00  Homo sapiens
  4e0s-assembly1_B  TM=4.758E-01  e=4.296E+00  Homo sapiens

Radius of gyration: 20.74 Å; Cα contacts (8 Å, |Δi|>4): 229; chains: 1; bounding box: 42×76×41 Å

Mean predicted a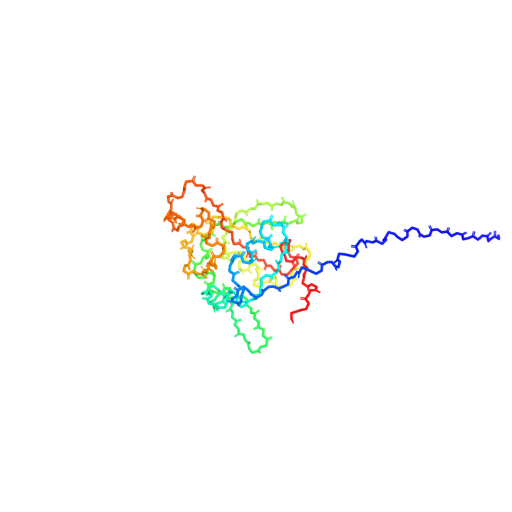ligned error: 10.32 Å